Protein AF-A0A4E9EZ59-F1 (afdb_monomer_lite)

Secondary structure (DSSP, 8-state):
--------SSTTHHHHHHHHHHHHHHHHTT-PPPHHHHHHHHHHHHTT--HHHHHHHHHHHTTTT--HHHHHHHHHHHHHHHHHHHHHHHHHHHHHHHHHHHHHHHHHHHHHHHHHHHHHHHTT--TT----HHHHHHHHHHHHHHHHHHHHHHHHHHHHHHHHHHHHHHHHHHHHHS---HHHHHHHHHHHHHTSPBP-PPTTPPP-TTBTT-PPPTTPPP-TT-EEEEEETTEEEEEEEEEEETTTEEEEEETT-TT---EEEEGGGEEEPPSBB--TTT-GGGSPPTT-EEEEEPTTSSEEEEEEEEE--SSTTPPEEEEEB-TTSTTSBPPPEEE-GGGEEE--PPP---------

InterPro domains:
  IPR010750 SGF29 tudor-like domain [PF07039] (233-347)
  IPR010750 SGF29 tudor-like domain [PS51518] (218-353)
  IPR037802 SAGA-associated factor 29 [PTHR21539] (70-348)
  IPR047287 SAGA-associated factor 29, second Tudor domain [cd20394] (288-345)
  IPR047288 SAGA-associated factor 29, first Tudor domain [cd20393] (222-277)

Structure (mmCIF, N/CA/C/O backbone):
data_AF-A0A4E9EZ59-F1
#
_entry.id   AF-A0A4E9EZ59-F1
#
loop_
_atom_site.group_PDB
_atom_site.id
_atom_site.type_symbol
_atom_site.label_atom_id
_atom_site.label_alt_id
_atom_site.label_comp_id
_atom_site.label_asym_id
_atom_site.label_entity_id
_atom_site.label_seq_id
_atom_site.pdbx_PDB_ins_code
_atom_site.Cartn_x
_atom_site.Cartn_y
_atom_site.Cartn_z
_atom_site.occupancy
_atom_site.B_iso_or_equiv
_atom_site.auth_seq_id
_atom_site.auth_comp_id
_atom_site.auth_asym_id
_atom_site.auth_atom_id
_atom_site.pdbx_PDB_model_num
ATOM 1 N N . MET A 1 1 ? 74.702 -18.018 38.140 1.00 33.31 1 MET A N 1
ATOM 2 C CA . MET A 1 1 ? 74.661 -16.613 37.690 1.00 33.31 1 MET A CA 1
ATOM 3 C C . MET A 1 1 ? 75.045 -16.562 36.224 1.00 33.31 1 MET A C 1
ATOM 5 O O . MET A 1 1 ? 76.186 -16.867 35.925 1.00 33.31 1 MET A O 1
ATOM 9 N N . SER A 1 2 ? 74.100 -16.265 35.334 1.00 35.91 2 SER A N 1
ATOM 10 C CA . SER A 1 2 ? 74.328 -15.549 34.068 1.00 35.91 2 SER A CA 1
ATOM 11 C C . SER A 1 2 ? 72.981 -15.471 33.347 1.00 35.91 2 SER A C 1
ATOM 13 O O . SER A 1 2 ? 72.594 -16.369 32.607 1.00 35.91 2 SER A O 1
ATOM 15 N N . PHE A 1 3 ? 72.217 -14.428 33.663 1.00 28.22 3 PHE A N 1
ATOM 16 C CA . PHE A 1 3 ? 71.135 -13.951 32.813 1.00 28.22 3 PHE A CA 1
ATOM 17 C C . PHE A 1 3 ? 71.691 -12.728 32.104 1.00 28.22 3 PHE A C 1
ATOM 19 O O . PHE A 1 3 ? 71.806 -11.680 32.727 1.00 28.22 3 PHE A O 1
ATOM 26 N N . GLN A 1 4 ? 72.058 -12.875 30.836 1.00 31.47 4 GLN A N 1
ATOM 27 C CA . GLN A 1 4 ? 72.088 -11.783 29.867 1.00 31.47 4 GLN A CA 1
ATOM 28 C C . GLN A 1 4 ? 72.344 -12.367 28.479 1.00 31.47 4 GLN A C 1
ATOM 30 O O . GLN A 1 4 ? 73.468 -12.705 28.132 1.00 31.47 4 GLN A O 1
ATOM 35 N N . GLN A 1 5 ? 71.275 -12.507 27.700 1.00 36.19 5 GLN A N 1
ATOM 36 C CA . GLN A 1 5 ? 71.093 -11.774 26.445 1.00 36.19 5 GLN A CA 1
ATOM 37 C C . GLN A 1 5 ? 69.762 -12.206 25.828 1.00 36.19 5 GLN A C 1
ATOM 39 O O . GLN A 1 5 ? 69.643 -13.189 25.104 1.00 36.19 5 GLN A O 1
ATOM 44 N N . SER A 1 6 ? 68.734 -11.444 26.181 1.00 34.09 6 SER A N 1
ATOM 45 C CA . SER A 1 6 ? 67.496 -11.336 25.436 1.00 34.09 6 SER A CA 1
ATOM 46 C C . SER A 1 6 ? 67.717 -10.466 24.198 1.00 34.09 6 SER A C 1
ATOM 48 O O . SER A 1 6 ? 68.262 -9.369 24.295 1.00 34.09 6 SER A O 1
ATOM 50 N N . GLY A 1 7 ? 67.162 -10.916 23.075 1.00 32.56 7 GLY A N 1
ATOM 51 C CA . GLY A 1 7 ? 66.534 -10.024 22.107 1.00 32.56 7 GLY A CA 1
ATOM 52 C C . GLY A 1 7 ? 67.279 -9.787 20.796 1.00 32.56 7 GLY A C 1
ATOM 53 O O . GLY A 1 7 ? 68.438 -9.395 20.778 1.00 32.56 7 GLY A O 1
ATOM 54 N N . LEU A 1 8 ? 66.486 -9.882 19.722 1.00 32.62 8 LEU A N 1
ATOM 55 C CA . LEU A 1 8 ? 66.657 -9.248 18.406 1.00 32.62 8 LEU A CA 1
ATOM 56 C C . LEU A 1 8 ? 67.299 -10.097 17.300 1.00 32.62 8 LEU A C 1
ATOM 58 O O . LEU A 1 8 ? 68.283 -9.676 16.702 1.00 32.62 8 LEU A O 1
ATOM 62 N N . LYS A 1 9 ? 66.667 -11.218 16.914 1.00 33.91 9 LYS A N 1
ATOM 63 C CA . LYS A 1 9 ? 66.784 -11.714 15.522 1.00 33.91 9 LYS A CA 1
ATOM 64 C C . LYS A 1 9 ? 65.492 -12.158 14.816 1.00 33.91 9 LYS A C 1
ATOM 66 O O . LYS A 1 9 ? 65.542 -12.331 13.606 1.00 33.91 9 LYS A O 1
ATOM 71 N N . GLU A 1 10 ? 64.329 -12.221 15.469 1.00 39.12 10 GLU A N 1
ATOM 72 C CA . GLU A 1 10 ? 63.094 -12.681 14.789 1.00 39.12 10 GLU A CA 1
ATOM 73 C C . GLU A 1 10 ? 62.198 -11.571 14.196 1.00 39.12 10 GLU A C 1
ATOM 75 O O . GLU A 1 10 ? 61.288 -11.861 13.428 1.00 39.12 10 GLU A O 1
ATOM 80 N N . ASN A 1 11 ? 62.472 -10.284 14.439 1.00 41.16 11 ASN A N 1
ATOM 81 C CA . ASN A 1 11 ? 61.571 -9.199 13.998 1.00 41.16 11 ASN A CA 1
ATOM 82 C C . ASN A 1 11 ? 61.736 -8.727 12.538 1.00 41.16 11 ASN A C 1
ATOM 84 O O . ASN A 1 11 ? 61.030 -7.816 12.109 1.00 41.16 11 ASN A O 1
ATOM 88 N N . ILE A 1 12 ? 62.656 -9.298 11.755 1.00 42.16 12 ILE A N 1
ATOM 89 C CA . ILE A 1 12 ? 62.999 -8.729 10.439 1.00 42.16 12 ILE A CA 1
ATOM 90 C C . ILE A 1 12 ? 62.094 -9.264 9.312 1.00 42.16 12 ILE A C 1
ATOM 92 O O . ILE A 1 12 ? 61.783 -8.505 8.394 1.00 42.16 12 ILE A O 1
ATOM 96 N N . GLN A 1 13 ? 61.583 -10.501 9.392 1.00 45.22 13 GLN A N 1
ATOM 97 C CA . GLN A 1 13 ? 60.747 -11.071 8.319 1.00 45.22 13 GLN A CA 1
ATOM 98 C C . GLN A 1 13 ? 59.303 -10.554 8.318 1.00 45.22 13 GLN A C 1
ATOM 100 O O . GLN A 1 13 ? 58.816 -10.159 7.261 1.00 45.22 13 GLN A O 1
ATOM 105 N N . LEU A 1 14 ? 58.658 -10.433 9.486 1.00 51.44 14 LEU A N 1
ATOM 106 C CA . LEU A 1 14 ? 57.279 -9.928 9.568 1.00 51.44 14 LEU A CA 1
ATOM 107 C C . LEU A 1 14 ? 57.118 -8.513 8.992 1.00 51.44 14 LEU A C 1
ATOM 109 O O . LEU A 1 14 ? 56.036 -8.166 8.523 1.00 51.44 14 LEU A O 1
ATOM 113 N N . SER A 1 15 ? 58.169 -7.682 9.007 1.00 65.62 15 SER A N 1
ATOM 114 C CA . SER A 1 15 ? 58.044 -6.281 8.590 1.00 65.62 15 SER A CA 1
ATOM 115 C C . SER A 1 15 ? 57.813 -6.118 7.085 1.00 65.62 15 SER A C 1
ATOM 117 O O . SER A 1 15 ? 56.976 -5.304 6.701 1.00 65.62 15 SER A O 1
ATOM 119 N N . LYS A 1 16 ? 58.479 -6.909 6.231 1.00 76.25 16 LYS A N 1
ATOM 120 C CA . LYS A 1 16 ? 58.330 -6.798 4.770 1.00 76.25 16 LYS A CA 1
ATOM 121 C C . LYS A 1 16 ? 56.962 -7.269 4.293 1.00 76.25 16 LYS A C 1
ATOM 123 O O . LYS A 1 16 ? 56.256 -6.488 3.665 1.00 76.25 16 LYS A O 1
ATOM 128 N N . GLU A 1 17 ? 56.558 -8.480 4.674 1.00 78.75 17 GLU A N 1
ATOM 129 C CA . GLU A 1 17 ? 55.255 -9.042 4.289 1.00 78.75 17 GLU A CA 1
ATOM 130 C C . GLU A 1 17 ? 54.097 -8.166 4.785 1.00 78.75 17 GLU A C 1
ATOM 132 O O . GLU A 1 17 ? 53.164 -7.878 4.039 1.00 78.75 17 GLU A O 1
ATOM 137 N N . THR A 1 18 ? 54.183 -7.653 6.021 1.00 81.88 18 THR A N 1
ATOM 138 C CA . THR A 1 18 ? 53.171 -6.729 6.561 1.00 81.88 18 THR A CA 1
ATOM 139 C C . THR A 1 18 ? 53.095 -5.436 5.750 1.00 81.88 18 THR A C 1
ATOM 141 O O . THR A 1 18 ? 52.004 -4.924 5.500 1.00 81.88 18 THR A O 1
ATOM 144 N N . THR A 1 19 ? 54.243 -4.904 5.330 1.00 85.75 19 THR A N 1
ATOM 145 C CA . THR A 1 19 ? 54.312 -3.675 4.532 1.00 85.75 19 THR A CA 1
ATOM 146 C C . THR A 1 19 ? 53.654 -3.878 3.166 1.00 85.75 19 THR A C 1
ATOM 148 O O . THR A 1 19 ? 52.775 -3.098 2.805 1.00 85.75 19 THR A O 1
ATOM 151 N N . GLU A 1 20 ? 53.979 -4.965 2.461 1.00 87.06 20 GLU A N 1
ATOM 152 C CA . GLU A 1 20 ? 53.387 -5.314 1.158 1.00 87.06 20 GLU A CA 1
ATOM 153 C C . GLU A 1 20 ? 51.867 -5.533 1.242 1.00 87.06 20 GLU A C 1
ATOM 155 O O . GLU A 1 20 ? 51.110 -5.131 0.352 1.00 87.06 20 GLU A O 1
ATOM 160 N N . LEU A 1 21 ? 51.391 -6.130 2.337 1.00 85.75 21 LEU A N 1
ATOM 161 C CA . LEU A 1 21 ? 49.968 -6.384 2.562 1.00 85.75 21 LEU A CA 1
ATOM 162 C C . LEU A 1 21 ? 49.200 -5.076 2.809 1.00 85.75 21 LEU A C 1
ATOM 164 O O . LEU A 1 21 ? 48.102 -4.887 2.279 1.00 85.75 21 LEU A O 1
ATOM 168 N N . ILE A 1 22 ? 49.792 -4.136 3.553 1.00 88.75 22 ILE A N 1
ATOM 169 C CA . ILE A 1 22 ? 49.220 -2.799 3.766 1.00 88.75 22 ILE A CA 1
ATOM 170 C C . ILE A 1 22 ? 49.262 -1.969 2.478 1.00 88.75 22 ILE A C 1
ATOM 172 O O . ILE A 1 22 ? 48.286 -1.278 2.192 1.00 88.75 22 ILE A O 1
ATOM 176 N N . GLU A 1 23 ? 50.327 -2.051 1.677 1.00 87.56 23 GLU A N 1
ATOM 177 C CA . GLU A 1 23 ? 50.390 -1.405 0.358 1.00 87.56 23 GLU A CA 1
ATOM 178 C C . GLU A 1 23 ? 49.315 -1.952 -0.582 1.00 87.56 23 GLU A C 1
ATOM 180 O O . GLU A 1 23 ? 48.574 -1.178 -1.188 1.00 87.56 23 GLU A O 1
ATOM 185 N N . SER A 1 24 ? 49.158 -3.274 -0.642 1.00 85.81 24 SER A N 1
ATOM 186 C CA . SER A 1 24 ? 48.117 -3.931 -1.440 1.00 85.81 24 SER A CA 1
ATOM 187 C C . SER A 1 24 ? 46.718 -3.497 -1.002 1.00 85.81 24 SER A C 1
ATOM 189 O O . SER A 1 24 ? 45.870 -3.166 -1.834 1.00 85.81 24 SER A O 1
ATOM 191 N N . LEU A 1 25 ? 46.482 -3.422 0.313 1.00 86.75 25 LEU A N 1
ATOM 192 C CA . LEU A 1 25 ? 45.233 -2.912 0.872 1.00 86.75 25 LEU A CA 1
ATOM 193 C C . LEU A 1 25 ? 45.018 -1.432 0.527 1.00 86.75 25 LEU A C 1
ATOM 195 O O . LEU A 1 25 ? 43.911 -1.035 0.172 1.00 86.75 25 LEU A O 1
ATOM 199 N N . ALA A 1 26 ? 46.063 -0.612 0.596 1.00 86.19 26 ALA A N 1
ATOM 200 C CA . ALA A 1 26 ? 46.007 0.802 0.254 1.00 86.19 26 ALA A CA 1
ATOM 201 C C . ALA A 1 26 ? 45.696 1.022 -1.236 1.00 86.19 26 ALA A C 1
ATOM 203 O O . ALA A 1 26 ? 44.845 1.849 -1.569 1.00 86.19 26 ALA A O 1
ATOM 204 N N . VAL A 1 27 ? 46.296 0.226 -2.127 1.00 83.31 27 VAL A N 1
ATOM 205 C CA . VAL A 1 27 ? 45.988 0.202 -3.565 1.00 83.31 27 VAL A CA 1
ATOM 206 C C . VAL A 1 27 ? 44.538 -0.221 -3.804 1.00 83.31 27 VAL A C 1
ATOM 208 O O . VAL A 1 27 ? 43.818 0.462 -4.534 1.00 83.31 27 VAL A O 1
ATOM 211 N N . PHE A 1 28 ? 44.072 -1.285 -3.140 1.00 80.62 28 PHE A N 1
ATOM 212 C CA . PHE A 1 28 ? 42.684 -1.750 -3.226 1.00 80.62 28 PHE A CA 1
ATOM 213 C C . PHE A 1 28 ? 41.683 -0.673 -2.778 1.00 80.62 28 PHE A C 1
ATOM 215 O O . PHE A 1 28 ? 40.678 -0.428 -3.446 1.00 80.62 28 PHE A O 1
ATOM 222 N N . LEU A 1 29 ? 41.992 0.037 -1.689 1.00 79.50 29 LEU A N 1
ATOM 223 C CA . LEU A 1 29 ? 41.200 1.159 -1.177 1.00 79.50 29 LEU A CA 1
ATOM 224 C C . LEU A 1 29 ? 41.369 2.453 -1.995 1.00 79.50 29 LEU A C 1
ATOM 226 O O . LEU A 1 29 ? 40.710 3.449 -1.693 1.00 79.50 29 LEU A O 1
ATOM 230 N N . ARG A 1 30 ? 42.224 2.451 -3.028 1.00 79.12 30 ARG A N 1
ATOM 231 C CA . ARG A 1 30 ? 42.583 3.612 -3.862 1.00 79.12 30 ARG A CA 1
ATOM 232 C C . ARG A 1 30 ? 43.131 4.789 -3.052 1.00 79.12 30 ARG A C 1
ATOM 234 O O . ARG A 1 30 ? 42.817 5.949 -3.320 1.00 79.12 30 ARG A O 1
ATOM 241 N N . VAL A 1 31 ? 43.959 4.490 -2.056 1.00 81.56 31 VAL A N 1
ATOM 242 C CA . VAL A 1 31 ? 44.611 5.476 -1.197 1.00 81.56 31 VAL A CA 1
ATOM 243 C C . VAL A 1 31 ? 46.127 5.351 -1.324 1.00 81.56 31 VAL A C 1
ATOM 245 O O . VAL A 1 31 ? 46.708 4.487 -0.676 1.00 81.56 31 VAL A O 1
ATOM 248 N N . PRO A 1 32 ? 46.804 6.201 -2.113 1.00 79.56 32 PRO A N 1
ATOM 249 C CA . PRO A 1 32 ? 48.259 6.183 -2.150 1.00 79.56 32 PRO A CA 1
ATOM 250 C C . PRO A 1 32 ? 48.809 6.647 -0.797 1.00 79.56 32 PRO A C 1
ATOM 252 O O . PRO A 1 32 ? 48.549 7.773 -0.363 1.00 79.56 32 PRO A O 1
ATOM 255 N N . LEU A 1 33 ? 49.559 5.773 -0.126 1.00 81.75 33 LEU A N 1
ATOM 256 C CA . LEU A 1 33 ? 50.237 6.092 1.126 1.00 81.75 33 LEU A CA 1
ATOM 257 C C . LEU A 1 33 ? 51.643 6.611 0.830 1.00 81.75 33 LEU A C 1
ATOM 259 O O . LEU A 1 33 ? 52.380 6.029 0.040 1.00 81.75 33 LEU A O 1
ATOM 263 N N . THR A 1 34 ? 52.045 7.699 1.486 1.00 83.00 34 THR A N 1
ATOM 264 C CA . THR A 1 34 ? 53.465 8.074 1.516 1.00 83.00 34 THR A CA 1
ATOM 265 C C . THR A 1 34 ? 54.238 7.071 2.380 1.00 83.00 34 THR A C 1
ATOM 267 O O . THR A 1 34 ? 53.646 6.512 3.307 1.00 83.00 34 THR A O 1
ATOM 270 N N . PRO A 1 35 ? 55.562 6.905 2.198 1.00 83.12 35 PRO A N 1
ATOM 271 C CA . PRO A 1 35 ? 56.359 5.981 3.015 1.00 83.12 35 PRO A CA 1
ATOM 272 C C . PRO A 1 35 ? 56.158 6.169 4.530 1.00 83.12 35 PRO A C 1
ATOM 274 O O . PRO A 1 35 ? 55.986 5.205 5.266 1.00 83.12 35 PRO A O 1
ATOM 277 N N . SER A 1 36 ? 56.054 7.418 5.002 1.00 83.88 36 SER A N 1
ATOM 278 C CA . SER A 1 36 ? 55.762 7.712 6.415 1.00 83.88 36 SER A CA 1
ATOM 279 C C . SER A 1 36 ? 54.366 7.261 6.873 1.00 83.88 36 SER A C 1
ATOM 281 O O . SER A 1 36 ? 54.204 6.857 8.016 1.00 83.88 36 SER A O 1
ATOM 283 N N . GLN A 1 37 ? 53.344 7.336 6.013 1.00 87.25 37 GLN A N 1
ATOM 284 C CA . GLN A 1 37 ? 51.977 6.905 6.346 1.00 87.25 37 GLN A CA 1
ATOM 285 C C . GLN A 1 37 ? 51.870 5.382 6.379 1.00 87.25 37 GLN A C 1
ATOM 287 O O . GLN A 1 37 ? 51.183 4.826 7.235 1.00 87.25 37 GLN A O 1
ATOM 292 N N . LEU A 1 38 ? 52.575 4.724 5.461 1.00 86.75 38 LEU A N 1
ATOM 293 C CA . LEU A 1 38 ? 52.706 3.278 5.433 1.00 86.75 38 LEU A CA 1
ATOM 294 C C . LEU A 1 38 ? 53.361 2.769 6.723 1.00 86.75 38 LEU A C 1
ATOM 296 O O . LEU A 1 38 ? 52.816 1.872 7.360 1.00 86.75 38 LEU A O 1
ATOM 300 N N . LEU A 1 39 ? 54.440 3.418 7.176 1.00 85.69 39 LEU A N 1
ATOM 301 C CA . LEU A 1 39 ? 55.113 3.075 8.433 1.00 85.69 39 LEU A CA 1
ATOM 302 C C . LEU A 1 39 ? 54.172 3.171 9.647 1.00 85.69 39 LEU A C 1
ATOM 304 O O . LEU A 1 39 ? 54.134 2.269 10.477 1.00 85.69 39 LEU A O 1
ATOM 308 N N . VAL A 1 40 ? 53.346 4.223 9.713 1.00 87.62 40 VAL A N 1
ATOM 309 C CA . VAL A 1 40 ? 52.332 4.370 10.773 1.00 87.62 40 VAL A CA 1
ATOM 310 C C . VAL A 1 40 ? 51.303 3.236 10.723 1.00 87.62 40 VAL A C 1
ATOM 312 O O . VAL A 1 40 ? 50.900 2.725 11.766 1.00 87.62 40 VAL A O 1
ATOM 315 N N . CYS A 1 41 ? 50.875 2.819 9.530 1.00 88.94 41 CYS A N 1
ATOM 316 C CA . CYS A 1 41 ? 49.948 1.696 9.379 1.00 88.94 41 CYS A CA 1
ATOM 317 C C . CYS A 1 41 ? 50.574 0.374 9.853 1.00 88.94 41 CYS A C 1
ATOM 319 O O . CYS A 1 41 ? 49.905 -0.397 10.543 1.00 88.94 41 CYS A O 1
ATOM 321 N N . VAL A 1 42 ? 51.853 0.140 9.541 1.00 88.44 42 VAL A N 1
ATOM 322 C CA . VAL A 1 42 ? 52.613 -1.025 10.025 1.00 88.44 42 VAL A CA 1
ATOM 323 C C . VAL A 1 42 ? 52.697 -1.012 11.554 1.00 88.44 42 VAL A C 1
ATOM 325 O O . VAL A 1 42 ? 52.375 -2.015 12.190 1.00 88.44 42 VAL A O 1
ATOM 328 N N . GLU A 1 43 ? 53.035 0.127 12.165 1.00 87.44 43 GLU A N 1
ATOM 329 C CA . GLU A 1 43 ? 53.088 0.257 13.628 1.00 87.44 43 GLU A CA 1
ATOM 330 C C . GLU A 1 43 ? 51.732 0.009 14.301 1.00 87.44 43 GLU A C 1
ATOM 332 O O . GLU A 1 43 ? 51.673 -0.592 15.375 1.00 87.44 43 GLU A O 1
ATOM 337 N N . LEU A 1 44 ? 50.627 0.467 13.700 1.00 87.00 44 LEU A N 1
ATOM 338 C CA . LEU A 1 44 ? 49.284 0.197 14.219 1.00 87.00 44 LEU A CA 1
ATOM 339 C C . LEU A 1 44 ? 49.001 -1.307 14.238 1.00 87.00 44 LEU A C 1
ATOM 341 O O . LEU A 1 44 ? 48.487 -1.818 15.234 1.00 87.00 44 LEU A O 1
ATOM 345 N N . LEU A 1 45 ? 49.365 -2.021 13.170 1.00 82.69 45 LEU A N 1
ATOM 346 C CA . LEU A 1 45 ? 49.174 -3.466 13.105 1.00 82.69 45 LEU A CA 1
ATOM 347 C C . LEU A 1 45 ? 50.038 -4.197 14.143 1.00 82.69 45 LEU A C 1
ATOM 349 O O . LEU A 1 45 ? 49.538 -5.065 14.854 1.00 82.69 45 LEU A O 1
ATOM 353 N N . GLN A 1 46 ? 51.301 -3.787 14.297 1.00 84.38 46 GLN A N 1
ATOM 354 C CA . GLN A 1 46 ? 52.215 -4.324 15.314 1.00 84.38 46 GLN A CA 1
ATOM 355 C C . GLN A 1 46 ? 51.718 -4.079 16.747 1.00 84.38 46 GLN A C 1
ATOM 357 O O . GLN A 1 46 ? 51.999 -4.871 17.642 1.00 84.38 46 GLN A O 1
ATOM 362 N N . LYS A 1 47 ? 50.933 -3.018 16.969 1.00 86.12 47 LYS A N 1
ATOM 363 C CA . LYS A 1 47 ? 50.260 -2.727 18.247 1.00 86.12 47 LYS A CA 1
ATOM 364 C C . LYS A 1 47 ? 48.955 -3.512 18.453 1.00 86.12 47 LYS A C 1
ATOM 366 O O . LYS A 1 47 ? 48.255 -3.261 19.431 1.00 86.12 47 LYS A O 1
ATOM 371 N N . GLY A 1 48 ? 48.604 -4.438 17.559 1.00 83.69 48 GLY A N 1
ATOM 372 C CA . GLY A 1 48 ? 47.407 -5.276 17.680 1.00 83.69 48 GLY A CA 1
ATOM 373 C C . GLY A 1 48 ? 46.097 -4.552 17.356 1.00 83.69 48 GLY A C 1
ATOM 374 O O . GLY A 1 48 ? 45.030 -4.954 17.818 1.00 83.69 48 GLY A O 1
ATOM 375 N N . VAL A 1 49 ? 46.148 -3.462 16.583 1.00 83.62 49 VAL A N 1
ATOM 376 C CA . VAL A 1 49 ? 44.944 -2.743 16.146 1.00 83.62 49 VAL A CA 1
ATOM 377 C C . VAL A 1 49 ? 44.121 -3.620 15.198 1.00 83.62 49 VAL A C 1
ATOM 379 O O . VAL A 1 49 ? 44.657 -4.263 14.299 1.00 83.62 49 VAL A O 1
ATOM 382 N N . SER A 1 50 ? 42.794 -3.623 15.371 1.00 83.88 50 SER A N 1
ATOM 383 C CA . SER A 1 50 ? 41.900 -4.406 14.509 1.00 83.88 50 SER A CA 1
ATOM 384 C C . SER A 1 50 ? 42.007 -4.000 13.033 1.00 83.88 50 SER A C 1
ATOM 386 O O . SER A 1 50 ? 42.188 -2.824 12.706 1.00 83.88 50 SER A O 1
ATOM 388 N N . TYR A 1 51 ? 41.776 -4.955 12.131 1.00 78.50 51 TYR A N 1
ATOM 389 C CA . TYR A 1 51 ? 41.758 -4.718 10.684 1.00 78.50 51 TYR A CA 1
ATOM 390 C C . TYR A 1 51 ? 40.783 -3.598 10.269 1.00 78.50 51 TYR A C 1
ATOM 392 O O . TYR A 1 51 ? 41.087 -2.786 9.397 1.00 78.50 51 TYR A O 1
ATOM 400 N N . ARG A 1 52 ? 39.633 -3.486 10.949 1.00 76.25 52 ARG A N 1
ATOM 401 C CA . ARG A 1 52 ? 38.631 -2.438 10.694 1.00 76.25 52 ARG A CA 1
ATOM 402 C C . ARG A 1 52 ? 39.180 -1.042 11.006 1.00 76.25 52 ARG A C 1
ATOM 404 O O . ARG A 1 52 ? 39.016 -0.117 10.216 1.00 76.25 52 ARG A O 1
ATOM 411 N N . SER A 1 53 ? 39.896 -0.917 12.121 1.00 81.31 53 SER A N 1
ATOM 412 C CA . SER A 1 53 ? 40.559 0.326 12.523 1.00 81.31 53 SER A CA 1
ATOM 413 C C . SER A 1 53 ? 41.748 0.674 11.619 1.00 81.31 53 SER A C 1
ATOM 415 O O . SER A 1 53 ? 41.991 1.856 11.376 1.00 81.31 53 SER A O 1
ATOM 417 N N . LEU A 1 54 ? 42.463 -0.328 11.090 1.00 85.38 54 LEU A N 1
ATOM 418 C CA . LEU A 1 54 ? 43.511 -0.122 10.086 1.00 85.38 54 LEU A CA 1
ATOM 419 C C . LEU A 1 54 ? 42.928 0.413 8.773 1.00 85.38 54 LEU A C 1
ATOM 421 O O . LEU A 1 54 ? 43.428 1.411 8.260 1.00 85.38 54 LEU A O 1
ATOM 425 N N . ILE A 1 55 ? 41.848 -0.189 8.260 1.00 81.56 55 ILE A N 1
ATOM 426 C CA . ILE A 1 55 ? 41.134 0.323 7.079 1.00 81.56 55 ILE A CA 1
ATOM 427 C C . ILE A 1 55 ? 40.723 1.779 7.304 1.00 81.56 55 ILE A C 1
ATOM 429 O O . ILE A 1 55 ? 40.976 2.631 6.454 1.00 81.56 55 ILE A O 1
ATOM 433 N N . ASP A 1 56 ? 40.145 2.096 8.465 1.00 80.31 56 ASP A N 1
ATOM 434 C CA . ASP A 1 56 ? 39.768 3.469 8.799 1.00 80.31 56 ASP A CA 1
ATOM 435 C C . ASP A 1 56 ? 40.974 4.418 8.841 1.00 80.31 56 ASP A C 1
ATOM 437 O O . ASP A 1 56 ? 40.844 5.584 8.462 1.00 80.31 56 ASP A O 1
ATOM 441 N N . ALA A 1 57 ? 42.143 3.960 9.298 1.00 83.06 57 ALA A N 1
ATOM 442 C CA . ALA A 1 57 ? 43.376 4.744 9.292 1.00 83.06 57 ALA A CA 1
ATOM 443 C C . ALA A 1 57 ? 43.885 4.995 7.864 1.00 83.06 57 ALA A C 1
ATOM 445 O O . ALA A 1 57 ? 44.167 6.143 7.516 1.00 83.06 57 ALA A O 1
ATOM 446 N N . ILE A 1 58 ? 43.905 3.965 7.013 1.00 84.69 58 ILE A N 1
ATOM 447 C CA . ILE A 1 58 ? 44.288 4.080 5.599 1.00 84.69 58 ILE A CA 1
ATOM 448 C C . ILE A 1 58 ? 43.335 5.039 4.879 1.00 84.69 58 ILE A C 1
ATOM 450 O O . ILE A 1 58 ? 43.776 6.015 4.279 1.00 84.69 58 ILE A O 1
ATOM 454 N N . ILE A 1 59 ? 42.017 4.867 5.027 1.00 77.50 59 ILE A N 1
ATOM 455 C CA . ILE A 1 59 ? 41.013 5.753 4.416 1.00 77.50 59 ILE A CA 1
ATOM 456 C C . ILE A 1 59 ? 41.188 7.207 4.880 1.00 77.50 59 ILE A C 1
ATOM 458 O O . ILE A 1 59 ? 40.952 8.130 4.095 1.00 77.50 59 ILE A O 1
ATOM 462 N N . ARG A 1 60 ? 41.648 7.464 6.114 1.00 77.62 60 ARG A N 1
ATOM 463 C CA . ARG A 1 60 ? 41.939 8.837 6.576 1.00 77.62 60 ARG A CA 1
ATOM 464 C C . ARG A 1 60 ? 43.076 9.495 5.794 1.00 77.62 60 ARG A C 1
ATOM 466 O O . ARG A 1 60 ? 43.031 10.718 5.638 1.00 77.62 60 ARG A O 1
ATOM 473 N N . TYR A 1 61 ? 44.043 8.729 5.287 1.00 78.19 61 TYR A N 1
ATOM 474 C CA . TYR A 1 61 ? 45.155 9.253 4.486 1.00 78.19 61 TYR A CA 1
ATOM 475 C C . TYR A 1 61 ? 44.769 9.624 3.055 1.00 78.19 61 TYR A C 1
ATOM 477 O O . TYR A 1 61 ? 45.394 10.526 2.497 1.00 78.19 61 TYR A O 1
ATOM 485 N N . SER A 1 62 ? 43.665 9.081 2.522 1.00 71.12 62 SER A N 1
ATOM 486 C CA . SER A 1 62 ? 43.061 9.579 1.268 1.00 71.12 62 SER A CA 1
ATOM 487 C C . SER A 1 62 ? 42.712 11.070 1.350 1.00 71.12 62 SER A C 1
ATOM 489 O O . SER A 1 62 ? 42.597 11.766 0.346 1.00 71.12 62 SER A O 1
ATOM 491 N N . GLY A 1 63 ? 42.567 11.573 2.580 1.00 55.38 63 GLY A N 1
ATOM 492 C CA . GLY A 1 63 ? 42.063 12.891 2.915 1.00 55.38 63 GLY A CA 1
ATOM 493 C C . GLY A 1 63 ? 43.075 14.034 2.962 1.00 55.38 63 GLY A C 1
ATOM 494 O O . GLY A 1 63 ? 42.745 15.035 3.598 1.00 55.38 63 GLY A O 1
ATOM 495 N N . LYS A 1 64 ? 44.246 13.967 2.312 1.00 53.22 64 LYS A N 1
ATOM 496 C CA . LYS A 1 64 ? 44.962 15.206 1.924 1.00 53.22 64 LYS A CA 1
ATOM 497 C C . LYS A 1 64 ? 44.178 15.875 0.769 1.00 53.22 64 LYS A C 1
ATOM 499 O O . LYS A 1 64 ? 44.646 15.904 -0.353 1.00 53.22 64 LYS A O 1
ATOM 504 N N . GLN A 1 65 ? 42.902 16.242 0.868 1.00 48.28 65 GLN A N 1
ATOM 505 C CA . GLN A 1 65 ? 42.368 17.459 1.491 1.00 48.28 65 GLN A CA 1
ATOM 506 C C . GLN A 1 65 ? 40.845 17.269 1.663 1.00 48.28 65 GLN A C 1
ATOM 508 O O . GLN A 1 65 ? 40.028 17.945 1.036 1.00 48.28 65 GLN A O 1
ATOM 513 N N . LEU A 1 66 ? 40.414 16.314 2.492 1.00 48.53 66 LEU A N 1
ATOM 514 C CA . LEU A 1 66 ? 39.027 16.310 2.963 1.00 48.53 66 LEU A CA 1
ATOM 515 C C . LEU A 1 66 ? 38.902 17.526 3.875 1.00 48.53 66 LEU A C 1
ATOM 517 O O . LEU A 1 66 ? 39.216 17.430 5.063 1.00 48.53 66 LEU A O 1
ATOM 521 N N . SER A 1 67 ? 38.517 18.670 3.297 1.00 53.88 67 SER A N 1
ATOM 522 C CA . SER A 1 67 ? 38.347 19.929 4.024 1.00 53.88 67 SER A CA 1
ATOM 523 C C . SER A 1 67 ? 37.641 19.666 5.353 1.00 53.88 67 SER A C 1
ATOM 525 O O . SER A 1 67 ? 36.767 18.792 5.438 1.00 53.88 67 SER A O 1
ATOM 527 N N . GLU A 1 68 ? 37.970 20.417 6.404 1.00 58.22 68 GLU A N 1
ATOM 528 C CA . GLU A 1 68 ? 37.272 20.282 7.689 1.00 58.22 68 GLU A CA 1
ATOM 529 C C . GLU A 1 68 ? 35.745 20.270 7.521 1.00 58.22 68 GLU A C 1
ATOM 531 O O . GLU A 1 68 ? 35.040 19.563 8.242 1.00 58.22 68 GLU A O 1
ATOM 536 N N . ARG A 1 69 ? 35.238 20.982 6.506 1.00 54.28 69 ARG A N 1
ATOM 537 C CA . ARG A 1 69 ? 33.835 20.994 6.094 1.00 54.28 69 ARG A CA 1
ATOM 538 C C . ARG A 1 69 ? 33.294 19.600 5.753 1.00 54.28 69 ARG A C 1
ATOM 540 O O . ARG A 1 69 ? 32.211 19.255 6.220 1.00 54.28 69 ARG A O 1
ATOM 547 N N . MET A 1 70 ? 34.031 18.774 5.007 1.00 48.81 70 MET A N 1
ATOM 548 C CA . MET A 1 70 ? 33.624 17.399 4.679 1.00 48.81 70 MET A CA 1
ATOM 549 C C . MET A 1 70 ? 33.685 16.463 5.891 1.00 48.81 70 MET A C 1
ATOM 551 O O . MET A 1 70 ? 32.762 15.671 6.086 1.00 48.81 70 MET A O 1
ATOM 555 N N . ARG A 1 71 ? 34.705 16.581 6.757 1.00 58.03 71 ARG A N 1
ATOM 556 C CA . ARG A 1 71 ? 34.765 15.808 8.017 1.00 58.03 71 ARG A CA 1
ATOM 557 C C . ARG A 1 71 ? 33.611 16.168 8.954 1.00 58.03 71 ARG A C 1
ATOM 559 O O . ARG A 1 71 ? 32.940 15.273 9.468 1.00 58.03 71 ARG A O 1
ATOM 566 N N . ARG A 1 72 ? 33.340 17.468 9.128 1.00 62.66 72 ARG A N 1
ATOM 567 C CA . ARG A 1 72 ? 32.181 17.972 9.883 1.00 62.66 72 ARG A CA 1
ATOM 568 C C . ARG A 1 72 ? 30.873 17.478 9.259 1.00 62.66 72 ARG A C 1
ATOM 570 O O . ARG A 1 72 ? 29.998 17.046 9.996 1.00 62.66 72 ARG A O 1
ATOM 577 N N . SER A 1 73 ? 30.757 17.455 7.929 1.00 66.81 73 SER A N 1
ATOM 578 C CA . SER A 1 73 ? 29.579 16.928 7.222 1.00 66.81 73 SER A CA 1
ATOM 579 C C . SER A 1 73 ? 29.365 15.423 7.435 1.00 66.81 73 SER A C 1
ATOM 581 O O . SER A 1 73 ? 28.238 15.013 7.696 1.00 66.81 73 SER A O 1
ATOM 583 N N . LYS A 1 74 ? 30.416 14.590 7.374 1.00 65.06 74 LYS A N 1
ATOM 584 C CA . LYS A 1 74 ? 30.295 13.142 7.632 1.00 65.06 74 LYS A CA 1
ATOM 585 C C . LYS A 1 74 ? 29.919 12.857 9.089 1.00 65.06 74 LYS A C 1
ATOM 587 O O . LYS A 1 74 ? 29.003 12.083 9.328 1.00 65.06 74 LYS A O 1
ATOM 592 N N . ARG A 1 75 ? 30.560 13.530 10.056 1.00 68.44 75 ARG A N 1
ATOM 593 C CA . ARG A 1 75 ? 30.199 13.411 11.484 1.00 68.44 75 ARG A CA 1
ATOM 594 C C . ARG A 1 75 ? 28.763 13.860 11.759 1.00 68.44 75 ARG A C 1
ATOM 596 O O . ARG A 1 75 ? 28.067 13.190 12.509 1.00 68.44 75 ARG A O 1
ATOM 603 N N . ARG A 1 76 ? 28.317 14.960 11.137 1.00 71.38 76 ARG A N 1
ATOM 604 C CA . ARG A 1 76 ? 26.924 15.427 11.228 1.00 71.38 76 ARG A CA 1
ATOM 605 C C . ARG A 1 76 ? 25.946 14.392 10.682 1.00 71.38 76 ARG A C 1
ATOM 607 O O . ARG A 1 76 ? 25.013 14.060 11.391 1.00 71.38 76 ARG A O 1
ATOM 614 N N . ARG A 1 77 ? 26.211 13.826 9.498 1.00 69.81 77 ARG A N 1
ATOM 615 C CA . ARG A 1 77 ? 25.375 12.758 8.923 1.00 69.81 77 ARG A CA 1
ATOM 616 C C . ARG A 1 77 ? 25.282 11.537 9.830 1.00 69.81 77 ARG A C 1
ATOM 618 O O . ARG A 1 77 ? 24.180 11.086 10.089 1.00 69.81 77 ARG A O 1
ATOM 625 N N . ASN A 1 78 ? 26.403 11.040 10.352 1.00 71.38 78 ASN A N 1
ATOM 626 C CA . ASN A 1 78 ? 26.370 9.901 11.274 1.00 71.38 78 ASN A CA 1
ATOM 627 C C . ASN A 1 78 ? 25.569 10.230 12.545 1.00 71.38 78 ASN A C 1
ATOM 629 O O . ASN A 1 78 ? 24.709 9.458 12.934 1.00 71.38 78 ASN A O 1
ATOM 633 N N . SER A 1 79 ? 25.773 11.416 13.129 1.00 75.56 79 SER A N 1
ATOM 634 C CA . SER A 1 79 ? 25.000 11.849 14.300 1.00 75.56 79 SER A CA 1
ATOM 635 C C . SER A 1 79 ? 23.504 12.028 14.011 1.00 75.56 79 SER A C 1
ATOM 637 O O . SER A 1 79 ? 22.687 11.832 14.905 1.00 75.56 79 SER A O 1
ATOM 639 N N . GLU A 1 80 ? 23.130 12.443 12.800 1.00 79.50 80 GLU A N 1
ATOM 640 C CA . GLU A 1 80 ? 21.729 12.535 12.374 1.00 79.50 80 GLU A CA 1
ATOM 641 C C . GLU A 1 80 ? 21.103 11.147 12.205 1.00 79.50 80 GLU A C 1
ATOM 643 O O . GLU A 1 80 ? 19.981 10.946 12.664 1.00 79.50 80 GLU A O 1
ATOM 648 N N . LEU A 1 81 ? 21.843 10.192 11.629 1.00 75.44 81 LEU A N 1
ATOM 649 C CA . LEU A 1 81 ? 21.412 8.798 11.506 1.00 75.44 81 LEU A CA 1
ATOM 650 C C . LEU A 1 81 ? 21.195 8.154 12.880 1.00 75.44 81 LEU A C 1
ATOM 652 O O . LEU A 1 81 ? 20.122 7.606 13.109 1.00 75.44 81 LEU A O 1
ATOM 656 N N . ASP A 1 82 ? 22.140 8.311 13.813 1.00 80.50 82 ASP A N 1
ATOM 657 C CA . ASP A 1 82 ? 22.014 7.779 15.179 1.00 80.50 82 ASP A CA 1
ATOM 658 C C . ASP A 1 82 ? 20.757 8.332 15.880 1.00 80.50 82 ASP A C 1
ATOM 660 O O . ASP A 1 82 ? 20.002 7.597 16.516 1.00 80.50 82 ASP A O 1
ATOM 664 N N . LYS A 1 83 ? 20.472 9.631 15.704 1.00 86.75 83 LYS A N 1
ATOM 665 C CA . LYS A 1 83 ? 19.263 10.273 16.251 1.00 86.75 83 LYS A CA 1
ATOM 666 C C . LYS A 1 83 ? 17.978 9.767 15.604 1.00 86.75 83 LYS A C 1
ATOM 668 O O . LYS A 1 83 ? 16.943 9.705 16.266 1.00 86.75 83 LYS A O 1
ATOM 673 N N . ASP A 1 84 ? 17.994 9.491 14.304 1.00 87.25 84 ASP A N 1
ATOM 674 C CA . ASP A 1 84 ? 16.830 8.947 13.608 1.00 87.25 84 ASP A CA 1
ATOM 675 C C . ASP A 1 84 ? 16.572 7.487 14.011 1.00 87.25 84 ASP A C 1
ATOM 677 O O . ASP A 1 84 ? 15.415 7.117 14.219 1.00 87.25 84 ASP A O 1
ATOM 681 N N . GLU A 1 85 ? 17.619 6.684 14.207 1.00 86.31 85 GLU A N 1
ATOM 682 C CA . GLU A 1 85 ? 17.509 5.323 14.745 1.00 86.31 85 GLU A CA 1
ATOM 683 C C . GLU A 1 85 ? 16.968 5.313 16.180 1.00 86.31 85 GLU A C 1
ATOM 685 O O . GLU A 1 85 ? 16.050 4.547 16.482 1.00 86.31 85 GLU A O 1
ATOM 690 N N . GLU A 1 86 ? 17.446 6.211 17.043 1.00 90.06 86 GLU A N 1
ATOM 691 C CA . GLU A 1 86 ? 16.935 6.373 18.409 1.00 90.06 86 GLU A CA 1
ATOM 692 C C . GLU A 1 86 ? 15.439 6.734 18.413 1.00 90.06 86 GLU A C 1
ATOM 694 O O . GLU A 1 86 ? 14.638 6.107 19.109 1.00 90.06 86 GLU A O 1
ATOM 699 N N . LYS A 1 87 ? 15.014 7.680 17.563 1.00 92.12 87 LYS A N 1
ATOM 700 C CA . LYS A 1 87 ? 13.589 8.027 17.410 1.00 92.12 87 LYS A CA 1
ATOM 701 C C . LYS A 1 87 ? 12.745 6.845 16.938 1.00 92.12 87 LYS A C 1
ATOM 703 O O . LYS A 1 87 ? 11.617 6.685 17.405 1.00 92.12 87 LYS A O 1
ATOM 708 N N . LEU A 1 88 ? 13.261 6.029 16.014 1.00 92.31 88 LEU A N 1
ATOM 709 C CA . LEU A 1 88 ? 12.576 4.815 15.559 1.00 92.31 88 LEU A CA 1
ATOM 710 C C . LEU A 1 88 ? 12.417 3.806 16.704 1.00 92.31 88 LEU A C 1
ATOM 712 O O . LEU A 1 88 ? 11.356 3.193 16.825 1.00 92.31 88 LEU A O 1
ATOM 716 N N . GLN A 1 89 ? 13.432 3.655 17.559 1.00 92.88 89 GLN A N 1
ATOM 717 C CA . GLN A 1 89 ? 13.360 2.778 18.730 1.00 92.88 89 GLN A CA 1
ATOM 718 C C . GLN A 1 89 ? 12.343 3.274 19.764 1.00 92.88 89 GLN A C 1
ATOM 720 O O . GLN A 1 89 ? 11.530 2.478 20.233 1.00 92.88 89 GLN A O 1
ATOM 725 N N . ILE A 1 90 ? 12.323 4.576 20.066 1.00 94.75 90 ILE A N 1
ATOM 726 C CA . ILE A 1 90 ? 11.340 5.176 20.984 1.00 94.75 90 ILE A CA 1
ATOM 727 C C . ILE A 1 90 ? 9.916 4.952 20.461 1.00 94.75 90 ILE A C 1
ATOM 729 O O . ILE A 1 90 ? 9.059 4.437 21.178 1.00 94.75 90 ILE A O 1
ATOM 733 N N . ALA A 1 91 ? 9.671 5.248 19.182 1.00 95.06 91 ALA A N 1
ATOM 734 C CA . ALA A 1 91 ? 8.362 5.042 18.569 1.00 95.06 91 ALA A CA 1
ATOM 735 C C . ALA A 1 91 ? 7.928 3.563 18.592 1.00 95.06 91 ALA A C 1
ATOM 737 O O . ALA A 1 91 ? 6.754 3.259 18.812 1.00 95.06 91 ALA A O 1
ATOM 738 N N . LEU A 1 92 ? 8.866 2.626 18.411 1.00 95.69 92 LEU A N 1
ATOM 739 C CA . LEU A 1 92 ? 8.593 1.195 18.532 1.00 95.69 92 LEU A CA 1
ATOM 740 C C . LEU A 1 92 ? 8.205 0.800 19.968 1.00 95.69 92 LEU A C 1
ATOM 742 O O . LEU A 1 92 ? 7.255 0.037 20.149 1.00 95.69 92 LEU A O 1
ATOM 746 N N . GLN A 1 93 ? 8.896 1.326 20.981 1.00 95.62 93 GLN A N 1
ATOM 747 C CA . GLN A 1 93 ? 8.566 1.080 22.390 1.00 95.62 93 GLN A CA 1
ATOM 748 C C . GLN A 1 93 ? 7.183 1.637 22.756 1.00 95.62 93 GLN A C 1
ATOM 750 O O . GLN A 1 93 ? 6.399 0.960 23.427 1.00 95.62 93 GLN A O 1
ATOM 755 N N . ASP A 1 94 ? 6.836 2.825 22.258 1.00 95.69 94 ASP A N 1
ATOM 756 C CA . ASP A 1 94 ? 5.511 3.419 22.454 1.00 95.69 94 ASP A CA 1
ATOM 757 C C . ASP A 1 94 ? 4.401 2.568 21.828 1.00 95.69 94 ASP A C 1
ATOM 759 O O . ASP A 1 94 ? 3.363 2.338 22.457 1.00 95.69 94 ASP A O 1
ATOM 763 N N . ILE A 1 95 ? 4.624 2.039 20.620 1.00 97.12 95 ILE A N 1
ATOM 764 C CA . ILE A 1 95 ? 3.709 1.093 19.964 1.00 97.12 95 ILE A CA 1
ATOM 765 C C . ILE A 1 95 ? 3.552 -0.171 20.812 1.00 97.12 95 ILE A C 1
ATOM 767 O O . ILE A 1 95 ? 2.426 -0.600 21.063 1.00 97.12 95 ILE A O 1
ATOM 771 N N . GLN A 1 96 ? 4.647 -0.752 21.309 1.00 95.88 96 GLN A N 1
ATOM 772 C CA . GLN A 1 96 ? 4.597 -1.942 22.167 1.00 95.88 96 GLN A CA 1
ATOM 773 C C . GLN A 1 96 ? 3.820 -1.684 23.467 1.00 95.88 96 GLN A C 1
ATOM 775 O O . GLN A 1 96 ? 3.038 -2.530 23.908 1.00 95.88 96 GLN A O 1
ATOM 780 N N . LYS A 1 97 ? 3.986 -0.504 24.076 1.00 94.75 97 LYS A N 1
ATOM 781 C CA . LYS A 1 97 ? 3.236 -0.096 25.270 1.00 94.75 97 LYS A CA 1
ATOM 782 C C . LYS A 1 97 ? 1.748 0.077 24.966 1.00 94.75 97 LYS A C 1
ATOM 784 O O . LYS A 1 97 ? 0.913 -0.459 25.696 1.00 94.75 97 LYS A O 1
ATOM 789 N N . LYS A 1 98 ? 1.403 0.772 23.877 1.00 95.06 98 LYS A N 1
ATOM 790 C CA . LYS A 1 98 ? 0.013 0.939 23.425 1.00 95.06 98 LYS A CA 1
ATOM 791 C C . LYS A 1 98 ? -0.635 -0.405 23.093 1.00 95.06 98 LYS A C 1
ATOM 793 O O . LYS A 1 98 ? -1.764 -0.640 23.509 1.00 95.06 98 LYS A O 1
ATOM 798 N N . MET A 1 99 ? 0.082 -1.326 22.455 1.00 95.88 99 MET A N 1
ATOM 799 C CA . MET A 1 99 ? -0.417 -2.672 22.157 1.00 95.88 99 MET A CA 1
ATOM 800 C C . MET A 1 99 ? -0.878 -3.421 23.418 1.00 95.88 99 MET A C 1
ATOM 802 O O . MET A 1 99 ? -1.934 -4.050 23.405 1.00 95.88 99 MET A O 1
ATOM 806 N N . LYS A 1 100 ? -0.158 -3.289 24.542 1.00 95.94 100 LYS A N 1
ATOM 807 C CA . LYS A 1 100 ? -0.574 -3.874 25.831 1.00 95.94 100 LYS A CA 1
ATOM 808 C C . LYS A 1 100 ? -1.876 -3.266 26.369 1.00 95.94 100 LYS A C 1
ATOM 810 O O . LYS A 1 100 ? -2.641 -3.970 27.020 1.00 95.94 100 LYS A O 1
ATOM 815 N N . SER A 1 101 ? -2.156 -1.993 26.074 1.00 93.88 101 SER A N 1
ATOM 816 C CA . SER A 1 101 ? -3.400 -1.319 26.485 1.00 93.88 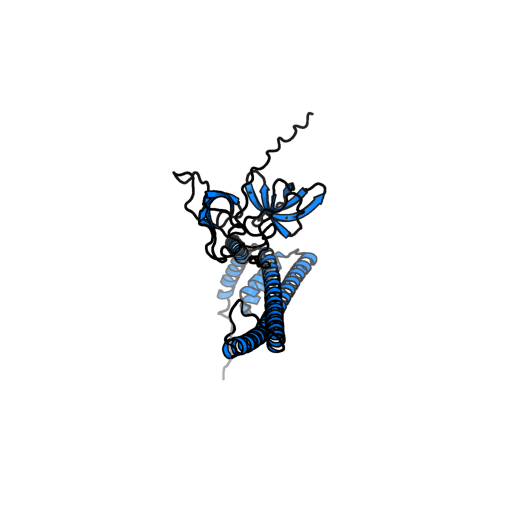101 SER A CA 1
ATOM 817 C C . SER A 1 101 ? -4.649 -1.784 25.726 1.00 93.88 101 SER A C 1
ATOM 819 O O . SER A 1 101 ? -5.755 -1.610 26.229 1.00 93.88 101 SER A O 1
ATOM 821 N N . VAL A 1 102 ? -4.499 -2.450 24.575 1.00 95.81 102 VAL A N 1
ATOM 822 C CA . VAL A 1 102 ? -5.634 -3.033 23.833 1.00 95.81 102 VAL A CA 1
ATOM 823 C C . VAL A 1 102 ? -6.242 -4.225 24.585 1.00 95.81 102 VAL A C 1
ATOM 825 O O . VAL A 1 102 ? -7.453 -4.415 24.570 1.00 95.81 102 VAL A O 1
ATOM 828 N N . ILE A 1 103 ? -5.424 -5.001 25.303 1.00 95.88 103 ILE A N 1
ATOM 829 C CA . ILE A 1 103 ? -5.855 -6.205 26.035 1.00 95.88 103 ILE A CA 1
ATOM 830 C C . ILE A 1 103 ? -6.974 -5.913 27.060 1.00 95.88 103 ILE A C 1
ATOM 832 O O . ILE A 1 103 ? -8.014 -6.573 26.994 1.00 95.88 103 ILE A O 1
ATOM 836 N N . PRO A 1 104 ? -6.837 -4.945 27.993 1.00 96.88 104 PRO A N 1
ATOM 837 C CA . PRO A 1 104 ? -7.917 -4.625 28.926 1.00 96.88 104 PRO A CA 1
ATOM 838 C C . PRO A 1 104 ? -9.156 -4.035 28.236 1.00 96.88 104 PRO A C 1
ATOM 840 O O . PRO A 1 104 ? -10.266 -4.264 28.711 1.00 96.88 104 PRO A O 1
ATOM 843 N N . LEU A 1 105 ? -9.005 -3.325 27.108 1.00 97.19 105 LEU A N 1
ATOM 844 C CA . LEU A 1 105 ? -10.152 -2.840 26.328 1.00 97.19 105 LEU A CA 1
ATOM 845 C C . LEU A 1 105 ? -10.949 -4.005 25.737 1.00 97.19 105 LEU A C 1
ATOM 847 O O . LEU A 1 105 ? -12.164 -4.056 25.911 1.00 97.19 105 LEU A O 1
ATOM 851 N N . LYS A 1 106 ? -10.259 -4.985 25.145 1.00 97.06 106 LYS A N 1
ATOM 852 C CA . LYS A 1 106 ? -10.876 -6.222 24.660 1.00 97.06 106 LYS A CA 1
ATOM 853 C C . LYS A 1 106 ? -11.593 -6.980 25.774 1.00 97.06 106 LYS A C 1
ATOM 855 O O . LYS A 1 106 ? -12.707 -7.463 25.585 1.00 97.06 106 LYS A O 1
ATOM 860 N N . LYS A 1 107 ? -10.984 -7.056 26.963 1.00 97.12 107 LYS A N 1
ATOM 861 C CA . LYS A 1 107 ? -11.622 -7.668 28.135 1.00 97.12 107 LYS A CA 1
ATOM 862 C C . LYS A 1 107 ? -12.923 -6.946 28.503 1.00 97.12 107 LYS A C 1
ATOM 864 O O . LYS A 1 107 ? -13.942 -7.603 28.672 1.00 97.12 107 LYS A O 1
ATOM 869 N N . LYS A 1 108 ? -12.914 -5.610 28.533 1.00 96.75 108 LYS A N 1
ATOM 870 C CA . LYS A 1 108 ? -14.104 -4.792 28.813 1.00 96.75 108 LYS A CA 1
ATOM 871 C C . LYS A 1 108 ? -15.215 -4.983 27.774 1.00 96.75 108 LYS A C 1
ATOM 873 O O . LYS A 1 108 ? -16.394 -5.005 28.132 1.00 96.75 108 LYS A O 1
ATOM 878 N N . VAL A 1 109 ? -14.855 -5.129 26.498 1.00 97.75 109 VAL A N 1
ATOM 879 C CA . VAL A 1 109 ? -15.806 -5.476 25.430 1.00 97.75 109 VAL A CA 1
ATOM 880 C C . VAL A 1 109 ? -16.426 -6.843 25.700 1.00 97.75 109 VAL A C 1
ATOM 882 O O . VAL A 1 109 ? -17.648 -6.950 25.754 1.00 97.75 109 VAL A O 1
ATOM 885 N N . ASN A 1 110 ? -15.607 -7.859 25.974 1.00 97.56 110 ASN A N 1
ATOM 886 C CA . ASN A 1 110 ? -16.089 -9.207 26.272 1.00 97.56 110 ASN A CA 1
ATOM 887 C C . ASN A 1 110 ? -16.987 -9.255 27.521 1.00 97.56 110 ASN A C 1
ATOM 889 O O . ASN A 1 110 ? -18.010 -9.933 27.501 1.00 97.56 110 ASN A O 1
ATOM 893 N N . GLU A 1 111 ? -16.656 -8.519 28.586 1.00 96.88 111 GLU A N 1
ATOM 894 C CA . GLU A 1 111 ? -17.487 -8.397 29.797 1.00 96.88 111 GLU A CA 1
ATOM 895 C C . GLU A 1 111 ? -18.849 -7.752 29.485 1.00 96.88 111 GLU A C 1
ATOM 897 O O . GLU A 1 111 ? -19.895 -8.232 29.933 1.00 96.88 111 GLU A O 1
ATOM 902 N N . SER A 1 112 ? -18.852 -6.700 28.659 1.00 95.62 112 SER A N 1
ATOM 903 C CA . SER A 1 112 ? -20.079 -6.014 28.231 1.00 95.62 112 SER A CA 1
ATOM 904 C C . SER A 1 112 ? -20.965 -6.921 27.370 1.00 95.62 112 SER A C 1
ATOM 906 O O . SER A 1 112 ? -22.178 -6.967 27.571 1.00 95.62 112 SER A O 1
ATOM 908 N N . LEU A 1 113 ? -20.362 -7.679 26.446 1.00 95.94 113 LEU A N 1
ATOM 909 C CA . LEU A 1 113 ? -21.067 -8.649 25.603 1.00 95.94 113 LEU A CA 1
ATOM 910 C C . LEU A 1 113 ? -21.593 -9.841 26.409 1.00 95.94 113 LEU A C 1
ATOM 912 O O . LEU A 1 113 ?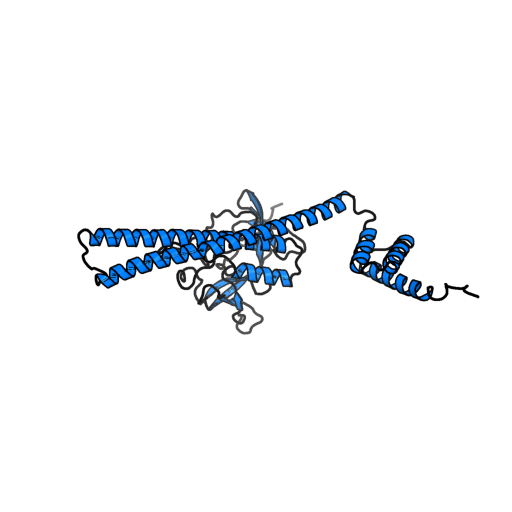 -22.720 -10.265 26.180 1.00 95.94 113 LEU A O 1
ATOM 916 N N . SER A 1 114 ? -20.831 -10.336 27.388 1.00 96.19 114 SER A N 1
ATOM 917 C CA . SER A 1 114 ? -21.260 -11.441 28.260 1.00 96.19 114 SER A CA 1
ATOM 918 C C . SER A 1 114 ? -22.469 -11.036 29.105 1.00 96.19 114 SER A C 1
ATOM 920 O O . SER A 1 114 ? -23.468 -11.745 29.133 1.00 96.19 114 SER A O 1
ATOM 922 N N . THR A 1 115 ? -22.436 -9.837 29.697 1.00 95.06 115 THR A N 1
ATOM 923 C CA . THR A 1 115 ? -23.568 -9.292 30.472 1.00 95.06 115 THR A CA 1
ATOM 924 C C . THR A 1 115 ? -24.827 -9.147 29.611 1.00 95.06 115 THR A C 1
ATOM 926 O O . THR A 1 115 ? -25.948 -9.385 30.067 1.00 95.06 115 THR A O 1
ATOM 929 N N . LEU A 1 116 ? -24.655 -8.729 28.353 1.00 92.75 116 LEU A N 1
ATOM 930 C CA . LEU A 1 116 ? -25.749 -8.623 27.395 1.00 92.75 116 LEU A CA 1
ATOM 931 C C . LEU A 1 116 ? -26.308 -10.006 27.029 1.00 92.75 116 LEU A C 1
ATOM 933 O O . LEU A 1 116 ? -27.527 -10.178 27.037 1.00 92.75 116 LEU A O 1
ATOM 937 N N . GLN A 1 117 ? -25.434 -10.980 26.766 1.00 92.62 117 GLN A N 1
ATOM 938 C CA . GLN A 1 117 ? -25.807 -12.356 26.435 1.00 92.62 117 GLN A CA 1
ATOM 939 C C . GLN A 1 117 ? -26.589 -13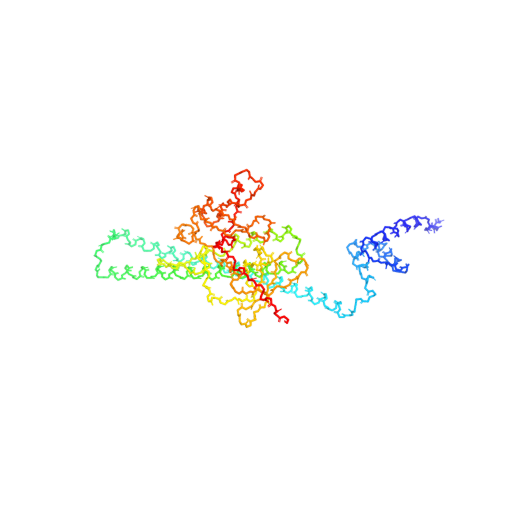.016 27.578 1.00 92.62 117 GLN A C 1
ATOM 941 O O . GLN A 1 117 ? -27.674 -13.538 27.349 1.00 92.62 117 GLN A O 1
ATOM 946 N N . GLU A 1 118 ? -26.124 -12.889 28.822 1.00 94.50 118 GLU A N 1
ATOM 947 C CA . GLU A 1 118 ? -26.829 -13.401 30.004 1.00 94.50 118 GLU A CA 1
ATOM 948 C C . GLU A 1 118 ? -28.249 -12.829 30.132 1.00 94.50 118 GLU A C 1
ATOM 950 O O . GLU A 1 118 ? -29.191 -13.546 30.482 1.00 94.50 118 GLU A O 1
ATOM 955 N N . LEU A 1 119 ? -28.434 -11.534 29.841 1.00 91.19 119 LEU A N 1
ATOM 956 C CA . LEU A 1 119 ? -29.759 -10.913 29.875 1.00 91.19 119 LEU A CA 1
ATOM 957 C C . LEU A 1 119 ? -30.658 -11.435 28.747 1.00 91.19 119 LEU A C 1
ATOM 959 O O . LEU A 1 119 ? -31.849 -11.666 28.984 1.00 91.19 119 LEU A O 1
ATOM 963 N N . VAL A 1 120 ? -30.104 -11.600 27.544 1.00 89.56 120 VAL A N 1
ATOM 964 C CA . VAL A 1 120 ? -30.802 -12.165 26.381 1.00 89.56 120 VAL A CA 1
ATOM 965 C C . VAL A 1 120 ? -31.257 -13.590 26.681 1.00 89.56 120 VAL A C 1
ATOM 967 O O . VAL A 1 120 ? -32.443 -13.879 26.525 1.00 89.56 120 VAL A O 1
ATOM 970 N N . ASP A 1 121 ? -30.373 -14.431 27.213 1.00 91.06 121 ASP A N 1
ATOM 971 C CA . ASP A 1 121 ? -30.657 -15.834 27.523 1.00 91.06 121 ASP A CA 1
ATOM 972 C C . ASP A 1 121 ? -31.680 -15.967 28.651 1.00 91.06 121 ASP A C 1
ATOM 974 O O . ASP A 1 121 ? -32.681 -16.676 28.516 1.00 91.06 121 ASP A O 1
ATOM 978 N N . LYS A 1 122 ? -31.497 -15.211 29.743 1.00 91.50 122 LYS A N 1
ATOM 979 C CA . LYS A 1 122 ? -32.412 -15.220 30.894 1.00 91.50 122 LYS A CA 1
ATOM 980 C C . LYS A 1 122 ? -33.845 -14.852 30.509 1.00 91.50 122 LYS A C 1
ATOM 982 O O . LYS A 1 122 ? -34.786 -15.378 31.097 1.00 91.50 122 LYS A O 1
ATOM 987 N N . ASN A 1 123 ? -34.015 -13.943 29.550 1.00 90.31 123 ASN A N 1
ATOM 988 C CA . ASN A 1 123 ? -35.332 -13.482 29.108 1.00 90.31 123 ASN A CA 1
ATOM 989 C C . ASN A 1 123 ? -35.769 -14.104 27.771 1.00 90.31 123 ASN A C 1
ATOM 991 O O . ASN A 1 123 ? -36.815 -13.718 27.253 1.00 90.31 123 ASN A O 1
ATOM 995 N N . LYS A 1 124 ? -34.997 -15.052 27.216 1.00 87.25 124 LYS A N 1
ATOM 996 C CA . LYS A 1 124 ? -35.235 -15.694 25.910 1.00 87.25 124 LYS A CA 1
ATOM 997 C C . LYS A 1 124 ? -35.532 -14.679 24.801 1.00 87.25 124 LYS A C 1
ATOM 999 O O . LYS A 1 124 ? -36.486 -14.826 24.037 1.00 87.25 124 LYS A O 1
ATOM 1004 N N . LEU A 1 125 ? -34.744 -13.605 24.757 1.00 87.75 125 LEU A N 1
ATOM 1005 C CA . LEU A 1 125 ? -34.946 -12.529 23.793 1.00 87.75 125 LEU A CA 1
ATOM 1006 C C . LEU A 1 125 ? -34.527 -12.984 22.396 1.00 87.75 125 LEU A C 1
ATOM 1008 O O . LEU A 1 125 ? -33.490 -13.613 22.213 1.00 87.75 125 LEU A O 1
ATOM 1012 N N . SER A 1 126 ? -35.324 -12.612 21.402 1.00 86.00 126 SER A N 1
ATOM 1013 C CA . SER A 1 126 ? -35.053 -12.866 19.991 1.00 86.00 126 SER A CA 1
ATOM 1014 C C . SER A 1 126 ? -35.197 -11.585 19.172 1.00 86.00 126 SER A C 1
ATOM 1016 O O . SER A 1 126 ? -35.803 -10.597 19.609 1.00 86.00 126 SER A O 1
ATOM 1018 N N . ILE A 1 127 ? -34.627 -11.595 17.966 1.00 83.31 127 ILE A N 1
ATOM 1019 C CA . ILE A 1 127 ? -34.772 -10.498 17.005 1.00 83.31 127 ILE A CA 1
ATOM 1020 C C . ILE A 1 127 ? -36.267 -10.292 16.717 1.00 83.31 127 ILE A C 1
ATOM 1022 O O . ILE A 1 127 ? -36.985 -11.240 16.412 1.00 83.31 127 ILE A O 1
ATOM 1026 N N . GLY A 1 128 ? -36.739 -9.048 16.836 1.00 80.19 128 GLY A N 1
ATOM 1027 C CA . GLY A 1 128 ? -38.148 -8.683 16.639 1.00 80.19 128 GLY A CA 1
ATOM 1028 C C . GLY A 1 128 ? -39.029 -8.764 17.893 1.00 80.19 128 GLY A C 1
ATOM 1029 O O . GLY A 1 128 ? -40.188 -8.350 17.841 1.00 80.19 128 GLY A O 1
ATOM 1030 N N . CYS A 1 129 ? -38.506 -9.233 19.033 1.00 81.69 129 CYS A N 1
ATOM 1031 C CA . CYS A 1 129 ? -39.259 -9.269 20.287 1.00 81.69 129 CYS A CA 1
ATOM 1032 C C . CYS A 1 129 ? -39.638 -7.852 20.763 1.00 81.69 129 CYS A C 1
ATOM 1034 O O . CYS A 1 129 ? -38.791 -6.962 20.896 1.00 81.69 129 CYS A O 1
ATOM 1036 N N . LYS A 1 130 ? -40.931 -7.631 21.040 1.00 82.88 130 LYS A N 1
ATOM 1037 C CA . LYS A 1 130 ? -41.441 -6.355 21.558 1.00 82.88 130 LYS A CA 1
ATOM 1038 C C . LYS A 1 130 ? -41.144 -6.239 23.051 1.00 82.88 130 LYS A C 1
ATOM 1040 O O . LYS A 1 130 ? -41.880 -6.746 23.889 1.00 82.88 130 LYS A O 1
ATOM 1045 N N . LEU A 1 131 ? -40.072 -5.526 23.373 1.00 85.94 131 LEU A N 1
ATOM 1046 C CA . LEU A 1 131 ? -39.710 -5.188 24.748 1.00 85.94 131 LEU A CA 1
ATOM 1047 C C . LEU A 1 131 ? -40.503 -3.973 25.244 1.00 85.94 131 LEU A C 1
ATOM 1049 O O . LEU A 1 131 ? -40.571 -2.955 24.552 1.00 85.94 131 LEU A O 1
ATOM 1053 N N . SER A 1 132 ? -41.019 -4.039 26.472 1.00 86.62 132 SER A N 1
ATOM 1054 C CA . SER A 1 132 ? -41.695 -2.927 27.150 1.00 86.62 132 SER A CA 1
ATOM 1055 C C . SER A 1 132 ? -41.127 -2.682 28.555 1.00 86.62 132 SER A C 1
ATOM 1057 O O . SER A 1 132 ? -40.414 -3.515 29.123 1.00 86.62 132 SER A O 1
ATOM 1059 N N . GLY A 1 133 ? -41.401 -1.494 29.100 1.00 91.31 133 GLY A N 1
ATOM 1060 C CA . GLY A 1 133 ? -41.075 -1.132 30.481 1.00 91.31 133 GLY A CA 1
ATOM 1061 C C . GLY A 1 133 ? -39.581 -1.157 30.826 1.00 91.31 133 GLY A C 1
ATOM 1062 O O . GLY A 1 133 ? -38.715 -0.897 29.989 1.00 91.31 133 GLY A O 1
ATOM 1063 N N . ALA A 1 134 ? -39.280 -1.477 32.088 1.00 90.94 134 ALA A N 1
ATOM 1064 C CA . ALA A 1 134 ? -37.924 -1.455 32.639 1.00 90.94 134 ALA A CA 1
ATOM 1065 C C . ALA A 1 134 ? -36.948 -2.403 31.915 1.00 90.94 134 ALA A C 1
ATOM 1067 O O . ALA A 1 134 ? -35.760 -2.091 31.802 1.00 90.94 134 ALA A O 1
ATOM 1068 N N . LEU A 1 135 ? -37.437 -3.533 31.385 1.00 90.00 135 LEU A N 1
ATOM 1069 C CA . LEU A 1 135 ? -36.610 -4.481 30.637 1.00 90.00 135 LEU A CA 1
ATOM 1070 C C . LEU A 1 135 ? -36.088 -3.856 29.338 1.00 90.00 135 LEU A C 1
ATOM 1072 O O . LEU A 1 135 ? -34.898 -3.974 29.053 1.00 90.00 135 LEU A O 1
ATOM 1076 N N . ARG A 1 136 ? -36.937 -3.132 28.592 1.00 91.38 136 ARG A N 1
ATOM 1077 C CA . ARG A 1 136 ? -36.519 -2.408 27.381 1.00 91.38 136 ARG A CA 1
ATOM 1078 C C . ARG A 1 136 ? -35.392 -1.428 27.692 1.00 91.38 136 ARG A C 1
ATOM 1080 O O . ARG A 1 136 ? -34.366 -1.455 27.019 1.00 91.38 136 ARG A O 1
ATOM 1087 N N . SER A 1 137 ? -35.570 -0.593 28.714 1.00 92.38 137 SER A N 1
ATOM 1088 C CA . SER A 1 137 ? -34.564 0.399 29.110 1.00 92.38 137 SER A CA 1
ATOM 1089 C C . SER A 1 137 ? -33.247 -0.262 29.515 1.00 92.38 137 SER A C 1
ATOM 1091 O O . SER A 1 137 ? -32.178 0.185 29.107 1.00 92.38 137 SER A O 1
ATOM 1093 N N . ARG A 1 138 ? -33.310 -1.373 30.260 1.00 92.69 138 ARG A N 1
ATOM 1094 C CA . ARG A 1 138 ? -32.122 -2.141 30.651 1.00 92.69 138 ARG A CA 1
ATOM 1095 C C . ARG A 1 138 ? -31.384 -2.720 29.443 1.00 92.69 138 ARG A C 1
ATOM 1097 O O . ARG A 1 138 ? -30.166 -2.593 29.377 1.00 92.69 138 ARG A O 1
ATOM 1104 N N . VAL A 1 139 ? -32.106 -3.323 28.498 1.00 91.56 139 VAL A N 1
ATOM 1105 C CA . VAL A 1 139 ? -31.525 -3.885 27.269 1.00 91.56 139 VAL A CA 1
ATOM 1106 C C . VAL A 1 139 ? -30.848 -2.789 26.446 1.00 91.56 139 VAL A C 1
ATOM 1108 O O . VAL A 1 139 ? -29.684 -2.938 26.086 1.00 91.56 139 VAL A O 1
ATOM 1111 N N . LEU A 1 140 ? -31.531 -1.663 26.209 1.00 91.75 140 LEU A N 1
ATOM 1112 C CA . LEU A 1 140 ? -30.969 -0.532 25.461 1.00 91.75 140 LEU A CA 1
ATOM 1113 C C . LEU A 1 140 ? -29.688 0.008 26.108 1.00 91.75 140 LEU A C 1
ATOM 1115 O O . LEU A 1 140 ? -28.696 0.206 25.412 1.00 91.75 140 LEU A O 1
ATOM 1119 N N . ASN A 1 141 ? -29.677 0.171 27.433 1.00 94.81 141 ASN A N 1
ATOM 1120 C CA . ASN A 1 141 ? -28.490 0.631 28.153 1.00 94.81 141 ASN A CA 1
ATOM 1121 C C . ASN A 1 141 ? -27.309 -0.343 28.015 1.00 94.81 141 ASN A C 1
ATOM 1123 O O . ASN A 1 141 ? -26.171 0.095 27.864 1.00 94.81 141 ASN A O 1
ATOM 1127 N N . LEU A 1 142 ? -27.553 -1.658 28.050 1.00 94.81 142 LEU A N 1
ATOM 1128 C CA . LEU A 1 142 ? -26.491 -2.649 27.851 1.00 94.81 142 LEU A CA 1
ATOM 1129 C C . LEU A 1 142 ? -25.946 -2.634 26.420 1.00 94.81 142 LEU A C 1
ATOM 1131 O O . LEU A 1 142 ? -24.729 -2.683 26.249 1.00 94.81 142 LEU A O 1
ATOM 1135 N N . TYR A 1 143 ? -26.811 -2.514 25.408 1.00 94.56 143 TYR A N 1
ATOM 1136 C CA . TYR A 1 143 ? -26.371 -2.361 24.019 1.00 94.56 143 TYR A CA 1
ATOM 1137 C C . TYR A 1 143 ? -25.535 -1.097 23.823 1.00 94.56 143 TYR A C 1
ATOM 1139 O O . TYR A 1 143 ? -24.477 -1.165 23.202 1.00 94.56 143 TYR A O 1
ATOM 1147 N N . GLU A 1 144 ? -25.964 0.035 24.383 1.00 95.94 144 GLU A N 1
ATOM 1148 C CA . GLU A 1 144 ? -25.220 1.292 24.281 1.00 95.94 144 GLU A CA 1
ATOM 1149 C C . GLU A 1 144 ? -23.850 1.191 24.968 1.00 95.94 144 GLU A C 1
ATOM 1151 O O . GLU A 1 144 ? -22.833 1.610 24.415 1.00 95.94 144 GLU A O 1
ATOM 1156 N N . ASN A 1 145 ? -23.785 0.545 26.136 1.00 95.75 145 ASN A N 1
ATOM 1157 C CA . ASN A 1 145 ? -22.523 0.289 26.829 1.00 95.75 145 ASN A CA 1
ATOM 1158 C C . ASN A 1 145 ? -21.589 -0.627 26.025 1.00 95.75 145 ASN A C 1
ATOM 1160 O O . ASN A 1 145 ? -20.398 -0.329 25.905 1.00 95.75 145 ASN A O 1
ATOM 1164 N N . ALA A 1 146 ? -22.115 -1.717 25.455 1.00 96.50 146 ALA A N 1
ATOM 1165 C CA . ALA A 1 146 ? -21.342 -2.644 24.632 1.00 96.50 146 ALA A CA 1
ATOM 1166 C C . ALA A 1 146 ? -20.830 -1.965 23.354 1.00 96.50 146 ALA A C 1
ATOM 1168 O O . ALA A 1 146 ? -19.648 -2.080 23.027 1.00 96.50 146 ALA A O 1
ATOM 1169 N N . LYS A 1 147 ? -21.685 -1.188 22.680 1.00 96.12 147 LYS A N 1
ATOM 1170 C CA . LYS A 1 147 ? -21.319 -0.378 21.515 1.00 96.12 147 LYS A CA 1
ATOM 1171 C C . LYS A 1 147 ? -20.196 0.598 21.858 1.00 96.12 147 LYS A C 1
ATOM 1173 O O . LYS A 1 147 ? -19.158 0.580 21.202 1.00 96.12 147 LYS A O 1
ATOM 1178 N N . LYS A 1 148 ? -20.350 1.379 22.931 1.00 96.69 148 LYS A N 1
ATOM 1179 C CA . LYS A 1 148 ? -19.332 2.333 23.389 1.00 96.69 148 LYS A CA 1
ATOM 1180 C C . LYS A 1 148 ? -18.007 1.646 23.726 1.00 96.69 148 LYS A C 1
ATOM 1182 O O . LYS A 1 148 ? -16.943 2.172 23.410 1.00 96.69 148 LYS A O 1
ATOM 1187 N N . ALA A 1 149 ? -18.044 0.467 24.350 1.00 97.19 149 ALA A N 1
ATOM 1188 C CA . ALA A 1 149 ? -16.837 -0.314 24.617 1.00 97.19 149 ALA A CA 1
ATOM 1189 C C . ALA A 1 149 ? -16.137 -0.739 23.311 1.00 97.19 149 ALA A C 1
ATOM 1191 O O . ALA A 1 149 ? -14.924 -0.554 23.191 1.00 97.19 149 ALA A O 1
ATOM 1192 N N . CYS A 1 150 ? -16.898 -1.229 22.324 1.00 96.56 150 CYS A N 1
ATOM 1193 C CA . CYS A 1 150 ? -16.373 -1.614 21.010 1.00 96.56 150 CYS A CA 1
ATOM 1194 C C . CYS A 1 150 ? -15.776 -0.417 20.259 1.00 96.56 150 CYS A C 1
ATOM 1196 O O . CYS A 1 150 ? -14.714 -0.530 19.655 1.00 96.56 150 CYS A O 1
ATOM 1198 N N . GLU A 1 151 ? -16.426 0.748 20.308 1.00 95.38 151 GLU A N 1
ATOM 1199 C CA . GLU A 1 151 ? -15.935 1.976 19.673 1.00 95.38 151 GLU A CA 1
ATOM 1200 C C . GLU A 1 151 ? -14.608 2.445 20.278 1.00 95.38 151 GLU A C 1
ATOM 1202 O O . GLU A 1 151 ? -13.693 2.825 19.542 1.00 95.38 151 GLU A O 1
ATOM 1207 N N . VAL A 1 152 ? -14.469 2.378 21.606 1.00 96.38 152 VAL A N 1
ATOM 1208 C CA . VAL A 1 152 ? -13.220 2.724 22.302 1.00 96.38 152 VAL A CA 1
ATOM 1209 C C . VAL A 1 152 ? -12.096 1.750 21.936 1.00 96.38 152 VAL A C 1
ATOM 1211 O O . VAL A 1 152 ? -10.992 2.198 21.617 1.00 96.38 152 VAL A O 1
ATOM 1214 N N . GLU A 1 153 ? -12.359 0.437 21.933 1.00 96.56 153 GLU A N 1
ATOM 1215 C CA . GLU A 1 153 ? -11.379 -0.572 21.502 1.00 96.56 153 GLU A CA 1
ATOM 1216 C C . GLU A 1 153 ? -10.962 -0.342 20.044 1.00 96.56 153 GLU A C 1
ATOM 1218 O O . GLU A 1 153 ? -9.773 -0.218 19.746 1.00 96.56 153 GLU A O 1
ATOM 1223 N N . ALA A 1 154 ? -11.932 -0.212 19.137 1.00 94.00 154 ALA A N 1
ATOM 1224 C CA . ALA A 1 154 ? -11.673 -0.021 17.717 1.00 94.00 154 ALA A CA 1
ATOM 1225 C C . ALA A 1 154 ? -10.885 1.267 17.442 1.00 94.00 154 ALA A C 1
ATOM 1227 O O . ALA A 1 154 ? -9.975 1.267 16.614 1.00 94.00 154 ALA A O 1
ATOM 1228 N N . THR A 1 155 ? -11.195 2.358 18.147 1.00 94.38 155 THR A N 1
ATOM 1229 C CA . THR A 1 155 ? -10.446 3.620 18.048 1.00 94.38 155 THR A CA 1
ATOM 1230 C C . THR A 1 155 ? -9.002 3.442 18.511 1.00 94.38 155 THR A C 1
ATOM 1232 O O . THR A 1 155 ? -8.077 3.890 17.834 1.00 94.38 155 THR A O 1
ATOM 1235 N N . CYS A 1 156 ? -8.784 2.737 19.625 1.00 95.69 156 CYS A N 1
ATOM 1236 C CA . CYS A 1 156 ? -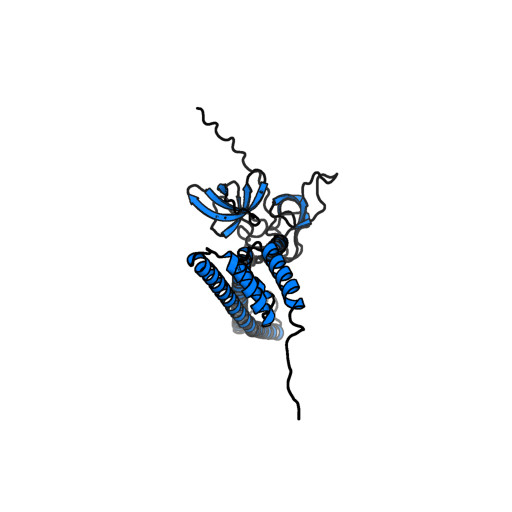7.441 2.437 20.118 1.00 95.69 156 CYS A CA 1
ATOM 1237 C C . CYS A 1 156 ? -6.628 1.627 19.094 1.00 95.69 156 CYS A C 1
ATOM 1239 O O . CYS A 1 156 ? -5.495 1.993 18.777 1.00 95.69 156 CYS A O 1
ATOM 1241 N N . VAL A 1 157 ? -7.224 0.576 18.521 1.00 95.50 157 VAL A N 1
ATOM 1242 C CA . VAL A 1 157 ? -6.576 -0.265 17.503 1.00 95.50 157 VAL A CA 1
ATOM 1243 C C . VAL A 1 157 ? -6.272 0.527 16.229 1.00 95.50 157 VAL A C 1
ATOM 1245 O O . VAL A 1 157 ? -5.171 0.406 15.695 1.00 95.50 157 VAL A O 1
ATOM 1248 N N . ARG A 1 158 ? -7.192 1.377 15.753 1.00 93.88 158 ARG A N 1
ATOM 1249 C CA . ARG A 1 158 ? -6.956 2.231 14.575 1.00 93.88 158 ARG A CA 1
ATOM 1250 C C . ARG A 1 158 ? -5.791 3.194 14.792 1.00 93.88 158 ARG A C 1
ATOM 1252 O O . ARG A 1 158 ? -4.894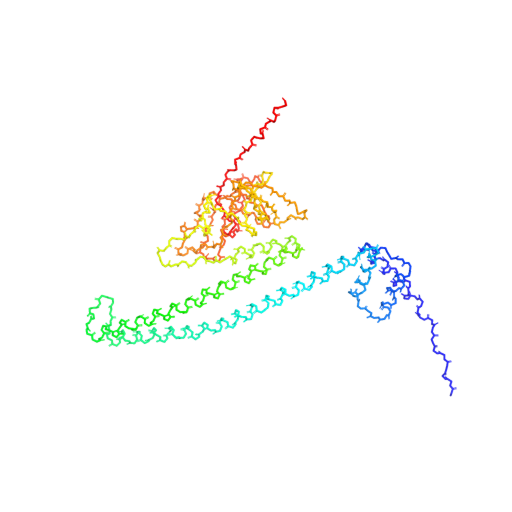 3.242 13.957 1.00 93.88 158 ARG A O 1
ATOM 1259 N N . ASN A 1 159 ? -5.748 3.875 15.936 1.00 94.81 159 ASN A N 1
ATOM 1260 C CA . ASN A 1 159 ? -4.641 4.773 16.276 1.00 94.81 159 ASN A CA 1
ATOM 1261 C C . ASN A 1 159 ? -3.300 4.023 16.336 1.00 94.81 159 ASN A C 1
ATOM 1263 O O . ASN A 1 159 ? -2.284 4.516 15.852 1.00 94.81 159 ASN A O 1
ATOM 1267 N N . LEU A 1 160 ? -3.296 2.803 16.885 1.00 96.19 160 LEU A N 1
ATOM 1268 C CA . LEU A 1 160 ? -2.103 1.958 16.920 1.00 96.19 160 LEU A CA 1
ATOM 1269 C C . LEU A 1 160 ? -1.627 1.569 15.511 1.00 96.19 160 LEU A C 1
ATOM 1271 O O . LEU A 1 160 ? -0.427 1.592 15.238 1.00 96.19 160 LEU A O 1
ATOM 1275 N N . LEU A 1 161 ? -2.551 1.231 14.608 1.00 94.62 161 LEU A N 1
ATOM 1276 C CA . LEU A 1 161 ? -2.232 0.910 13.215 1.00 94.62 161 LEU A CA 1
ATOM 1277 C C . LEU A 1 161 ? -1.658 2.118 12.460 1.00 94.62 161 LEU A C 1
ATOM 1279 O O . LEU A 1 161 ? -0.704 1.947 11.701 1.00 94.62 161 LEU A O 1
ATOM 1283 N N . GLU A 1 162 ? -2.169 3.328 12.701 1.00 94.75 162 GLU A N 1
ATOM 1284 C CA . GLU A 1 162 ? -1.597 4.558 12.136 1.00 94.75 162 GLU A CA 1
ATOM 1285 C C . GLU A 1 162 ? -0.164 4.808 12.620 1.00 94.75 162 GLU A C 1
ATOM 1287 O O . GLU A 1 162 ? 0.698 5.216 11.840 1.00 94.75 162 GLU A O 1
ATOM 1292 N N . ASP A 1 163 ? 0.118 4.557 13.899 1.00 96.19 163 ASP A N 1
ATOM 1293 C CA . ASP A 1 163 ? 1.469 4.699 14.445 1.00 96.19 163 ASP A CA 1
ATOM 1294 C C . ASP A 1 163 ? 2.433 3.673 13.825 1.00 96.19 163 ASP A C 1
ATOM 1296 O O . ASP A 1 163 ? 3.562 4.018 13.464 1.00 96.19 163 ASP A O 1
ATOM 1300 N N . ILE A 1 164 ? 1.972 2.436 13.609 1.00 95.69 164 ILE A N 1
ATOM 1301 C CA . ILE A 1 164 ? 2.730 1.401 12.890 1.00 95.69 164 ILE A CA 1
ATOM 1302 C C . ILE A 1 164 ? 2.991 1.820 11.436 1.00 95.69 164 ILE A C 1
ATOM 1304 O O . ILE A 1 164 ? 4.110 1.648 10.948 1.00 95.69 164 ILE A O 1
ATOM 1308 N N . GLU A 1 165 ? 1.999 2.384 10.739 1.00 94.25 165 GLU A N 1
ATOM 1309 C CA . GLU A 1 165 ? 2.160 2.910 9.375 1.00 94.25 165 GLU A CA 1
ATOM 1310 C C . GLU A 1 165 ? 3.222 4.019 9.337 1.00 94.25 165 GLU A C 1
ATOM 1312 O O . GLU A 1 165 ? 4.141 3.963 8.516 1.00 94.25 165 GLU A O 1
ATOM 1317 N N . LYS A 1 166 ? 3.150 4.991 10.257 1.00 94.50 166 LYS A N 1
ATOM 1318 C CA . LYS A 1 166 ? 4.126 6.089 10.365 1.00 94.50 166 LYS A CA 1
ATOM 1319 C C . LYS A 1 166 ? 5.539 5.563 10.616 1.00 94.50 166 LYS A C 1
ATOM 1321 O O . LYS A 1 166 ? 6.471 5.994 9.935 1.00 94.50 166 LYS A O 1
ATOM 1326 N N . LEU A 1 167 ? 5.700 4.615 11.544 1.00 94.94 167 LEU A N 1
ATOM 1327 C CA . LEU A 1 167 ? 6.994 3.997 11.844 1.00 94.94 167 LEU A CA 1
ATOM 1328 C C . LEU A 1 167 ? 7.564 3.282 10.614 1.00 94.94 167 LEU A C 1
ATOM 1330 O O . LEU A 1 167 ? 8.724 3.490 10.256 1.00 94.94 167 LEU A O 1
ATOM 1334 N N . ARG A 1 168 ? 6.746 2.460 9.943 1.00 93.44 168 ARG A N 1
ATOM 1335 C CA . ARG A 1 168 ? 7.150 1.734 8.728 1.00 93.44 168 ARG A CA 1
ATOM 1336 C C . ARG A 1 168 ? 7.574 2.688 7.625 1.00 93.44 168 ARG A C 1
ATOM 1338 O O . ARG A 1 168 ? 8.625 2.483 7.026 1.00 93.44 168 ARG A O 1
ATOM 1345 N N . LYS A 1 169 ? 6.794 3.745 7.394 1.00 92.19 169 LYS A N 1
ATOM 1346 C CA . LYS A 1 169 ? 7.105 4.770 6.399 1.00 92.19 169 LYS A CA 1
ATOM 1347 C C . LYS A 1 169 ? 8.433 5.460 6.706 1.00 92.19 169 LYS A C 1
ATOM 1349 O O . LYS A 1 169 ? 9.276 5.565 5.822 1.00 92.19 169 LYS A O 1
ATOM 1354 N N . ARG A 1 170 ? 8.661 5.858 7.961 1.00 91.25 170 ARG A N 1
ATOM 1355 C CA . ARG A 1 170 ? 9.918 6.500 8.370 1.00 91.25 170 ARG A CA 1
ATOM 1356 C C . ARG A 1 170 ? 11.116 5.567 8.203 1.00 91.25 170 ARG A C 1
ATOM 1358 O O . ARG A 1 170 ? 12.151 5.995 7.701 1.00 91.25 170 ARG A O 1
ATOM 1365 N N . LYS A 1 171 ? 10.971 4.295 8.586 1.00 90.25 171 LYS A N 1
ATOM 1366 C CA . LYS A 1 171 ? 12.009 3.276 8.394 1.00 90.25 171 LYS A CA 1
ATOM 1367 C C . LYS A 1 171 ? 12.332 3.091 6.909 1.00 90.25 171 LYS A C 1
ATOM 1369 O O . LYS A 1 171 ? 13.500 3.105 6.542 1.00 90.25 171 LYS A O 1
ATOM 1374 N N . TYR A 1 172 ? 11.308 2.984 6.068 1.00 90.19 172 TYR A N 1
ATOM 1375 C CA . TYR A 1 172 ? 11.450 2.870 4.617 1.00 90.19 172 TYR A CA 1
ATOM 1376 C C . TYR A 1 172 ? 12.188 4.072 4.004 1.00 90.19 172 TYR A C 1
ATOM 1378 O O . TYR A 1 172 ? 13.123 3.891 3.230 1.00 90.19 172 TYR A O 1
ATOM 1386 N N . GLU A 1 173 ? 11.824 5.299 4.387 1.00 87.94 173 GLU A N 1
ATOM 1387 C CA . GLU A 1 173 ? 12.494 6.525 3.929 1.00 87.94 173 GLU A CA 1
ATOM 1388 C C . GLU A 1 173 ? 13.972 6.570 4.346 1.00 87.94 173 GLU A C 1
ATOM 1390 O O . GLU A 1 173 ? 14.836 6.885 3.524 1.00 87.94 173 GLU A O 1
ATOM 1395 N N . LEU A 1 174 ? 14.271 6.219 5.603 1.00 85.12 174 LEU A N 1
ATOM 1396 C CA . LEU A 1 174 ? 15.637 6.185 6.126 1.00 85.12 174 LEU A CA 1
ATOM 1397 C C . LEU A 1 174 ? 16.485 5.148 5.382 1.00 85.12 174 LEU A C 1
ATOM 1399 O O . LEU A 1 174 ? 17.568 5.471 4.896 1.00 85.12 174 LEU A O 1
ATOM 1403 N N . GLN A 1 175 ? 15.966 3.929 5.221 1.00 84.12 175 GLN A N 1
ATOM 1404 C CA . GLN A 1 175 ? 16.667 2.871 4.502 1.00 84.12 175 GLN A CA 1
ATOM 1405 C C . GLN A 1 175 ? 16.885 3.247 3.031 1.00 84.12 175 GLN A C 1
ATOM 1407 O O . GLN A 1 175 ? 18.008 3.143 2.556 1.00 84.12 175 GLN A O 1
ATOM 1412 N N . ARG A 1 176 ? 15.887 3.795 2.323 1.00 83.44 176 ARG A N 1
ATOM 1413 C CA . ARG A 1 176 ? 16.074 4.272 0.937 1.00 83.44 176 ARG A CA 1
ATOM 1414 C C . ARG A 1 176 ? 17.127 5.370 0.806 1.00 83.44 176 ARG A C 1
ATOM 1416 O O . ARG A 1 176 ? 17.782 5.466 -0.229 1.00 83.44 176 ARG A O 1
ATOM 1423 N N . SER A 1 177 ? 17.293 6.213 1.824 1.00 77.31 177 SER A N 1
ATOM 1424 C CA . SER A 1 177 ? 18.324 7.256 1.811 1.00 77.31 177 SER A CA 1
ATOM 1425 C C . SER A 1 177 ? 19.748 6.703 1.991 1.00 77.31 177 SER A C 1
ATOM 1427 O O . SER A 1 177 ? 20.714 7.320 1.529 1.00 77.31 177 SER A O 1
ATOM 1429 N N . ASN A 1 178 ? 19.879 5.512 2.582 1.00 72.25 178 ASN A N 1
ATOM 1430 C CA . ASN A 1 178 ? 21.143 4.861 2.920 1.00 72.25 178 ASN A CA 1
ATOM 1431 C C . ASN A 1 178 ? 21.706 4.008 1.768 1.00 72.25 178 ASN A C 1
ATOM 1433 O O . ASN A 1 178 ? 21.924 2.828 1.978 1.00 72.25 178 ASN A O 1
ATOM 1437 N N . LEU A 1 179 ? 21.946 4.583 0.575 1.00 65.12 179 LEU A N 1
ATOM 1438 C CA . LEU A 1 179 ? 22.681 3.971 -0.568 1.00 65.12 179 LEU A CA 1
ATOM 1439 C C . LEU A 1 179 ? 22.611 2.430 -0.630 1.00 65.12 179 LEU A C 1
ATOM 1441 O O . LEU A 1 179 ? 23.627 1.734 -0.629 1.00 65.12 179 LEU A O 1
ATOM 1445 N N . VAL A 1 180 ? 21.387 1.916 -0.622 1.00 69.19 180 VAL A N 1
ATOM 1446 C CA . VAL A 1 180 ? 21.111 0.487 -0.545 1.00 69.19 180 VAL A CA 1
ATOM 1447 C C . VAL A 1 180 ? 21.438 -0.148 -1.892 1.00 69.19 180 VAL A C 1
ATOM 1449 O O . VAL A 1 180 ? 21.143 0.431 -2.936 1.00 69.19 180 VAL A O 1
ATOM 1452 N N . GLY A 1 181 ? 22.056 -1.331 -1.886 1.00 81.19 181 GLY A N 1
ATOM 1453 C CA . GLY A 1 181 ? 22.307 -2.064 -3.126 1.00 81.19 181 GLY A CA 1
ATOM 1454 C C . GLY A 1 181 ? 20.993 -2.420 -3.825 1.00 81.19 181 GLY A C 1
ATOM 1455 O O . GLY A 1 181 ? 19.995 -2.706 -3.163 1.00 81.19 181 GLY A O 1
ATOM 1456 N N . ARG A 1 182 ? 20.982 -2.457 -5.163 1.00 83.81 182 ARG A N 1
ATOM 1457 C CA . ARG A 1 182 ? 19.759 -2.670 -5.960 1.00 83.81 182 ARG A CA 1
ATOM 1458 C C . ARG A 1 182 ? 18.910 -3.862 -5.499 1.00 83.81 182 ARG A C 1
ATOM 1460 O O . ARG A 1 182 ? 17.693 -3.743 -5.411 1.00 83.81 182 ARG A O 1
ATOM 1467 N N . GLY A 1 183 ? 19.530 -4.991 -5.146 1.00 86.69 183 GLY A N 1
ATOM 1468 C CA . GLY A 1 183 ? 18.808 -6.169 -4.645 1.00 86.69 183 GLY A CA 1
ATOM 1469 C C . GLY A 1 183 ? 18.030 -5.909 -3.348 1.00 86.69 183 GLY A C 1
ATOM 1470 O O . GLY A 1 183 ? 16.863 -6.281 -3.236 1.00 86.69 183 GLY A O 1
ATOM 1471 N N . GLU A 1 184 ? 18.638 -5.215 -2.387 1.00 87.88 184 GLU A N 1
ATOM 1472 C CA . GLU A 1 184 ? 17.981 -4.846 -1.129 1.00 87.88 184 GLU A CA 1
ATOM 1473 C C . GLU A 1 184 ? 16.929 -3.744 -1.359 1.00 87.88 184 GLU A C 1
ATOM 1475 O O . GLU A 1 184 ? 15.853 -3.791 -0.760 1.00 87.88 184 GLU A O 1
ATOM 1480 N N . LEU A 1 185 ? 17.162 -2.822 -2.305 1.00 89.31 185 LEU A N 1
ATOM 1481 C CA . LEU A 1 185 ? 16.158 -1.840 -2.723 1.00 89.31 185 LEU A CA 1
ATOM 1482 C C . LEU A 1 185 ? 14.912 -2.534 -3.287 1.00 89.31 185 LEU A C 1
ATOM 1484 O O . LEU A 1 185 ? 13.800 -2.221 -2.863 1.00 89.31 185 LEU A O 1
ATOM 1488 N N . MET A 1 186 ? 15.070 -3.505 -4.192 1.00 90.62 186 MET A N 1
ATOM 1489 C CA . MET A 1 186 ? 13.933 -4.226 -4.776 1.00 90.62 186 MET A CA 1
ATOM 1490 C C . MET A 1 186 ? 13.141 -5.005 -3.719 1.00 90.62 186 MET A C 1
ATOM 1492 O O . MET A 1 186 ? 11.907 -4.970 -3.717 1.00 90.62 186 MET A O 1
ATOM 1496 N N . GLN A 1 187 ? 13.825 -5.660 -2.774 1.00 91.00 187 GLN A N 1
ATOM 1497 C CA . GLN A 1 187 ? 13.164 -6.319 -1.642 1.00 91.00 187 GLN A CA 1
ATOM 1498 C C . GLN A 1 187 ? 12.387 -5.315 -0.786 1.00 91.00 187 GLN A C 1
ATOM 1500 O O . GLN A 1 187 ? 11.236 -5.563 -0.420 1.00 91.00 187 GLN A O 1
ATOM 1505 N N . MET A 1 188 ? 12.981 -4.155 -0.513 1.00 90.94 188 MET A N 1
ATOM 1506 C CA . MET A 1 188 ? 12.359 -3.100 0.277 1.00 90.94 188 MET A CA 1
ATOM 1507 C C . MET A 1 188 ? 11.115 -2.516 -0.401 1.00 90.94 188 MET A C 1
ATOM 1509 O O . MET A 1 188 ? 10.095 -2.335 0.265 1.00 90.94 188 MET A O 1
ATOM 1513 N N . LEU A 1 189 ? 11.165 -2.263 -1.714 1.00 93.50 189 LEU A N 1
ATOM 1514 C CA . LEU A 1 189 ? 10.014 -1.828 -2.513 1.00 93.50 189 LEU A CA 1
ATOM 1515 C C . LEU A 1 189 ? 8.877 -2.852 -2.427 1.00 93.50 189 LEU A C 1
ATOM 1517 O O . LEU A 1 189 ? 7.743 -2.517 -2.077 1.00 93.50 189 LEU A O 1
ATOM 1521 N N . SER A 1 190 ? 9.203 -4.126 -2.651 1.00 93.31 190 SER A N 1
ATOM 1522 C CA . SER A 1 190 ? 8.247 -5.231 -2.584 1.00 93.31 190 SER A CA 1
ATOM 1523 C C . SER A 1 190 ? 7.585 -5.338 -1.201 1.00 93.31 190 SER A C 1
ATOM 1525 O O . SER A 1 190 ? 6.358 -5.411 -1.089 1.00 93.31 190 SER A O 1
ATOM 1527 N N . GLN A 1 191 ? 8.378 -5.262 -0.128 1.00 93.12 191 GLN A N 1
ATOM 1528 C CA . GLN A 1 191 ? 7.882 -5.324 1.248 1.00 93.12 191 GLN A CA 1
ATOM 1529 C C . GLN A 1 191 ? 7.028 -4.105 1.617 1.00 93.12 191 GLN A C 1
ATOM 1531 O O . GLN A 1 191 ? 5.979 -4.242 2.252 1.00 93.12 191 GLN A O 1
ATOM 1536 N N . SER A 1 192 ? 7.453 -2.907 1.211 1.00 93.50 192 SER A N 1
ATOM 1537 C CA . SER A 1 192 ? 6.710 -1.658 1.412 1.00 93.50 192 SER A CA 1
ATOM 1538 C C . SER A 1 192 ? 5.338 -1.713 0.733 1.00 93.50 192 SER A C 1
ATOM 1540 O O . SER A 1 192 ? 4.332 -1.308 1.316 1.00 93.50 192 SER A O 1
ATOM 1542 N N . ALA A 1 193 ? 5.259 -2.290 -0.469 1.00 95.38 193 ALA A N 1
ATOM 1543 C CA . ALA A 1 193 ? 4.000 -2.462 -1.183 1.00 95.38 193 ALA A CA 1
ATOM 1544 C C . ALA A 1 193 ? 3.043 -3.461 -0.520 1.00 95.38 193 ALA A C 1
ATOM 1546 O O . ALA A 1 193 ? 1.863 -3.142 -0.361 1.00 95.38 193 ALA A O 1
ATOM 1547 N N . ARG A 1 194 ? 3.532 -4.624 -0.067 1.00 94.56 194 ARG A N 1
ATOM 1548 C CA . ARG A 1 194 ? 2.693 -5.625 0.626 1.00 94.56 194 ARG A CA 1
ATOM 1549 C C . ARG A 1 194 ? 2.222 -5.168 2.004 1.00 94.56 194 ARG A C 1
ATOM 1551 O O . ARG A 1 194 ? 1.148 -5.545 2.462 1.00 94.56 194 ARG A O 1
ATOM 1558 N N . THR A 1 195 ? 3.010 -4.325 2.668 1.00 93.06 195 THR A N 1
ATOM 1559 C CA . THR A 1 195 ? 2.691 -3.794 4.002 1.00 93.06 195 THR A CA 1
ATOM 1560 C C . THR A 1 195 ? 1.965 -2.452 3.991 1.00 93.06 195 THR A C 1
ATOM 1562 O O . THR A 1 195 ? 1.718 -1.903 5.070 1.00 93.06 195 THR A O 1
ATOM 1565 N N . ALA A 1 196 ? 1.573 -1.956 2.811 1.00 94.88 196 ALA A N 1
ATOM 1566 C CA . ALA A 1 196 ? 0.689 -0.804 2.683 1.00 94.88 196 ALA A CA 1
ATOM 1567 C C . ALA A 1 196 ? -0.568 -0.989 3.557 1.00 94.88 196 ALA A C 1
ATOM 1569 O O . ALA A 1 196 ? -1.049 -2.121 3.719 1.00 94.88 196 ALA A O 1
ATOM 1570 N N . PRO A 1 197 ? -1.103 0.085 4.156 1.00 95.94 197 PRO A N 1
ATOM 1571 C CA . PRO A 1 197 ? -2.261 -0.021 5.034 1.00 95.94 197 PRO A CA 1
ATOM 1572 C C . PRO A 1 197 ? -3.460 -0.605 4.276 1.00 95.94 197 PRO A C 1
ATOM 1574 O O . PRO A 1 197 ? -3.689 -0.290 3.109 1.00 95.94 197 PRO A O 1
ATOM 1577 N N . LEU A 1 198 ? -4.216 -1.479 4.936 1.00 95.81 198 LEU A N 1
ATOM 1578 C CA . LEU A 1 198 ? -5.500 -1.948 4.420 1.00 95.81 198 LEU A CA 1
ATOM 1579 C C . LEU A 1 198 ? -6.538 -0.850 4.662 1.00 95.81 198 LEU A C 1
ATOM 1581 O O . LEU A 1 198 ? -6.585 -0.291 5.761 1.00 95.81 198 LEU A O 1
ATOM 1585 N N . TRP A 1 199 ? -7.346 -0.518 3.659 1.00 95.50 199 TRP A N 1
ATOM 1586 C CA . TRP A 1 199 ? -8.472 0.384 3.868 1.00 95.50 199 TRP A CA 1
ATOM 1587 C C . TRP A 1 199 ? -9.518 -0.299 4.755 1.00 95.50 199 TRP A C 1
ATOM 1589 O O . TRP A 1 199 ? -9.966 -1.402 4.466 1.00 95.50 199 TRP A O 1
ATOM 1599 N N . ILE A 1 200 ? -9.891 0.350 5.859 1.00 91.12 200 ILE A N 1
ATOM 1600 C CA . ILE A 1 200 ? -10.924 -0.137 6.781 1.00 91.12 200 ILE A CA 1
ATOM 1601 C C . ILE A 1 200 ? -11.886 1.020 7.045 1.00 91.12 200 ILE A C 1
ATOM 1603 O O . ILE A 1 200 ? -11.773 1.732 8.046 1.00 91.12 200 ILE A O 1
ATOM 1607 N N . GLY A 1 201 ? -12.823 1.211 6.117 1.00 87.38 201 GLY A N 1
ATOM 1608 C CA . GLY A 1 201 ? -13.883 2.210 6.231 1.00 87.38 201 GLY A CA 1
ATOM 1609 C C . GLY A 1 201 ? -15.022 1.787 7.172 1.00 87.38 201 GLY A C 1
ATOM 1610 O O . GLY A 1 201 ? -15.095 0.616 7.582 1.00 87.38 201 GLY A O 1
ATOM 1611 N N . PRO A 1 202 ? -15.920 2.728 7.520 1.00 86.62 202 PRO A N 1
ATOM 1612 C CA . PRO A 1 202 ? -17.209 2.411 8.129 1.00 86.62 202 PRO A CA 1
ATOM 1613 C C . PRO A 1 202 ? -18.023 1.405 7.287 1.00 86.62 202 PRO A C 1
ATOM 1615 O O . PRO A 1 202 ? -17.783 1.283 6.081 1.00 86.62 202 PRO A O 1
ATOM 1618 N N . PRO A 1 203 ? -18.989 0.691 7.893 1.00 81.38 203 PRO A N 1
ATOM 1619 C CA . PRO A 1 203 ? -19.940 -0.130 7.144 1.00 81.38 203 PRO A CA 1
ATOM 1620 C C . PRO A 1 203 ? -20.650 0.686 6.056 1.00 81.38 203 PRO A C 1
ATOM 1622 O O . PRO A 1 203 ? -20.891 1.877 6.247 1.00 81.38 203 PRO A O 1
ATOM 1625 N N . ASP A 1 204 ? -20.950 0.048 4.923 1.00 83.00 204 ASP A N 1
ATOM 1626 C CA . ASP A 1 204 ? -21.738 0.611 3.812 1.00 83.00 204 ASP A CA 1
ATOM 1627 C C . ASP A 1 204 ? -21.174 1.897 3.178 1.00 83.00 204 ASP A C 1
ATOM 1629 O O . ASP A 1 204 ? -21.881 2.639 2.495 1.00 83.00 204 ASP A O 1
ATOM 1633 N N . THR A 1 205 ? -19.882 2.171 3.375 1.00 91.25 205 THR A N 1
ATOM 1634 C CA . THR A 1 205 ? -19.199 3.307 2.743 1.00 91.25 205 THR A CA 1
ATOM 1635 C C . THR A 1 205 ? -18.329 2.850 1.583 1.00 91.25 205 THR A C 1
ATOM 1637 O O . THR A 1 205 ? -17.555 1.904 1.708 1.00 91.25 205 THR A O 1
ATOM 1640 N N . HIS A 1 206 ? -18.425 3.553 0.453 1.00 93.69 206 HIS A N 1
ATOM 1641 C CA . HIS A 1 206 ? -17.553 3.297 -0.689 1.00 93.69 206 HIS A CA 1
ATOM 1642 C C . HIS A 1 206 ? -16.117 3.756 -0.374 1.00 93.69 206 HIS A C 1
ATOM 1644 O O . HIS A 1 206 ? -15.936 4.872 0.133 1.00 93.69 206 HIS A O 1
ATOM 1650 N N . PRO A 1 207 ? -15.082 2.964 -0.699 1.00 96.38 207 PRO A N 1
ATOM 1651 C CA . PRO A 1 207 ? -13.702 3.369 -0.477 1.00 96.38 207 PRO A CA 1
ATOM 1652 C C . PRO A 1 207 ? -13.327 4.644 -1.256 1.00 96.38 207 PRO A C 1
ATOM 1654 O O . PRO A 1 207 ? -13.812 4.872 -2.369 1.00 96.38 207 PRO A O 1
ATOM 1657 N N . PRO A 1 208 ? -12.471 5.515 -0.700 1.00 96.50 208 PRO A N 1
ATOM 1658 C CA . PRO A 1 208 ? -12.029 6.722 -1.383 1.00 96.50 208 PRO A CA 1
ATOM 1659 C C . PRO A 1 208 ? -11.039 6.417 -2.519 1.00 96.50 208 PRO A C 1
ATOM 1661 O O . PRO A 1 208 ? -10.560 5.299 -2.702 1.00 96.50 208 PRO A O 1
ATOM 1664 N N . ALA A 1 209 ? -10.675 7.461 -3.266 1.00 97.12 209 ALA A N 1
ATOM 1665 C CA . ALA A 1 209 ? -9.580 7.398 -4.227 1.00 97.12 209 ALA A CA 1
ATOM 1666 C C . ALA A 1 209 ? -8.271 6.912 -3.578 1.00 97.12 209 ALA A C 1
ATOM 1668 O O . ALA A 1 209 ? -7.992 7.226 -2.419 1.00 97.12 209 ALA A O 1
ATOM 1669 N N . LEU A 1 210 ? -7.438 6.221 -4.366 1.00 97.44 210 LEU A N 1
ATOM 1670 C CA . LEU A 1 210 ? -6.181 5.590 -3.940 1.00 97.44 210 LEU A CA 1
ATOM 1671 C C . LEU A 1 210 ? -6.345 4.377 -3.012 1.00 97.44 210 LEU A C 1
ATOM 1673 O O . LEU A 1 210 ? -5.376 3.987 -2.353 1.00 97.44 210 LEU A O 1
ATOM 1677 N N . VAL A 1 211 ? -7.534 3.774 -2.975 1.00 97.69 211 VAL A N 1
ATOM 1678 C CA . VAL A 1 211 ? -7.752 2.430 -2.428 1.00 97.69 211 VAL A CA 1
ATOM 1679 C C . VAL A 1 211 ? -7.788 1.434 -3.582 1.00 97.69 211 VAL A C 1
ATOM 1681 O O . VAL A 1 211 ? -8.644 1.541 -4.459 1.00 97.69 211 VAL A O 1
ATOM 1684 N N . GLY A 1 212 ? -6.854 0.480 -3.588 1.00 96.75 212 GLY A N 1
ATOM 1685 C CA . GLY A 1 212 ? -6.769 -0.548 -4.626 1.00 96.75 212 GLY A CA 1
ATOM 1686 C C . GLY A 1 212 ? -6.766 0.047 -6.041 1.00 96.75 212 GLY A C 1
ATOM 1687 O O . GLY A 1 212 ? -5.920 0.874 -6.378 1.00 96.75 212 GLY A O 1
ATOM 1688 N N . ALA A 1 213 ? -7.738 -0.362 -6.853 1.00 97.81 213 ALA A N 1
ATOM 1689 C CA . ALA A 1 213 ? -7.937 0.045 -8.239 1.00 97.81 213 ALA A CA 1
ATOM 1690 C C . ALA A 1 213 ? -8.615 1.416 -8.414 1.00 97.81 213 ALA A C 1
ATOM 1692 O O . ALA A 1 213 ? -8.706 1.901 -9.544 1.00 97.81 213 ALA A O 1
ATOM 1693 N N . ILE A 1 214 ? -9.089 2.062 -7.340 1.00 97.75 214 ILE A N 1
ATOM 1694 C CA . ILE A 1 214 ? -9.787 3.351 -7.433 1.00 97.75 214 ILE A CA 1
ATOM 1695 C C . ILE A 1 214 ? -8.762 4.465 -7.709 1.00 97.75 214 ILE A C 1
ATOM 1697 O O . ILE A 1 214 ? -7.951 4.802 -6.835 1.00 97.75 214 ILE A O 1
ATOM 1701 N N . PRO A 1 215 ? -8.782 5.090 -8.900 1.00 95.69 215 PRO A N 1
ATOM 1702 C CA . PRO A 1 215 ? -7.736 6.013 -9.309 1.00 95.69 215 PRO A CA 1
ATOM 1703 C C . PRO A 1 215 ? -7.815 7.346 -8.557 1.00 95.69 215 PRO A C 1
ATOM 1705 O O . PRO A 1 215 ? -8.877 7.797 -8.129 1.00 95.69 215 PRO A O 1
ATOM 1708 N N . ALA A 1 216 ? -6.679 8.039 -8.460 1.00 95.50 216 ALA A N 1
ATOM 1709 C CA . ALA A 1 216 ? -6.669 9.437 -8.037 1.00 95.50 216 ALA A CA 1
ATOM 1710 C C . ALA A 1 216 ? -7.428 10.334 -9.023 1.00 95.50 216 ALA A C 1
ATOM 1712 O O . ALA A 1 216 ? -7.302 10.197 -10.243 1.00 95.50 216 ALA A O 1
ATOM 1713 N N . PHE A 1 217 ? -8.095 11.356 -8.486 1.00 93.19 217 PHE A N 1
ATOM 1714 C CA . PHE A 1 217 ? -8.682 12.420 -9.291 1.00 93.19 217 PHE A CA 1
ATOM 1715 C C . PHE A 1 217 ? -7.621 13.132 -10.141 1.00 93.19 217 PHE A C 1
ATOM 1717 O O . PHE A 1 217 ? -6.481 13.362 -9.715 1.00 93.19 217 PHE A O 1
ATOM 1724 N N . VAL A 1 218 ? -8.010 13.547 -11.347 1.00 87.88 218 VAL A N 1
ATOM 1725 C CA . VAL A 1 218 ? -7.127 14.287 -12.264 1.00 87.88 218 VAL A CA 1
ATOM 1726 C C . VAL A 1 218 ? -6.707 15.637 -11.668 1.00 87.88 218 VAL A C 1
ATOM 1728 O O . VAL A 1 218 ? -5.576 16.071 -11.882 1.00 87.88 218 VAL A O 1
ATOM 1731 N N . SER A 1 219 ? -7.584 16.257 -10.873 1.00 89.94 219 SER A N 1
ATOM 1732 C CA . SER A 1 219 ? -7.350 17.508 -10.140 1.00 89.94 219 SER A CA 1
ATOM 1733 C C . SER A 1 219 ? -6.486 17.347 -8.883 1.00 89.94 219 SER A C 1
ATOM 1735 O O . SER A 1 219 ? -6.107 18.347 -8.279 1.00 89.94 219 SER A O 1
ATOM 1737 N N . MET A 1 220 ? -6.156 16.116 -8.472 1.00 92.94 220 MET A N 1
ATOM 1738 C CA . MET A 1 220 ? -5.374 15.879 -7.261 1.00 92.94 220 MET A CA 1
ATOM 1739 C C . MET A 1 220 ? -3.946 16.420 -7.411 1.00 92.94 220 MET A C 1
ATOM 1741 O O . MET A 1 220 ? -3.168 15.941 -8.249 1.00 92.94 220 MET A O 1
ATOM 1745 N N . SER A 1 221 ? -3.597 17.372 -6.545 1.00 91.88 221 SER A N 1
ATOM 1746 C CA . SER A 1 221 ? -2.244 17.907 -6.397 1.00 91.88 221 SER A CA 1
ATOM 1747 C C . SER A 1 221 ? -1.319 16.892 -5.734 1.00 91.88 221 SER A C 1
ATOM 1749 O O . SER A 1 221 ? -1.643 16.330 -4.687 1.00 91.88 221 SER A O 1
ATOM 1751 N N . LEU A 1 222 ? -0.143 16.685 -6.326 1.00 95.56 222 LEU A N 1
ATOM 1752 C CA . LEU A 1 222 ? 0.888 15.813 -5.759 1.00 95.56 222 LEU A CA 1
ATOM 1753 C C . LEU A 1 222 ? 1.780 16.590 -4.794 1.00 95.56 222 LEU A C 1
ATOM 1755 O O . LEU A 1 222 ? 1.990 17.792 -4.964 1.00 95.56 222 LEU A O 1
ATOM 1759 N N . LYS A 1 223 ? 2.309 15.893 -3.790 1.00 95.25 223 LYS A N 1
ATOM 1760 C CA . LYS A 1 223 ? 3.201 16.445 -2.767 1.00 95.25 223 LYS A CA 1
ATOM 1761 C C . LYS A 1 223 ? 4.589 15.828 -2.896 1.00 95.25 223 LYS A C 1
ATOM 1763 O O . LYS A 1 223 ? 4.729 14.718 -3.405 1.00 95.25 223 LYS A O 1
ATOM 1768 N N . VAL A 1 224 ? 5.596 16.539 -2.399 1.00 95.38 224 VAL A N 1
ATOM 1769 C CA . VAL A 1 224 ? 6.961 16.010 -2.275 1.00 95.38 224 VAL A CA 1
ATOM 1770 C C . VAL A 1 224 ? 6.948 14.726 -1.435 1.00 95.38 224 VAL A C 1
ATOM 1772 O O . VAL A 1 224 ? 6.206 14.632 -0.456 1.00 95.38 224 VAL A O 1
ATOM 1775 N N . GLY A 1 225 ? 7.727 13.731 -1.856 1.00 93.31 225 GLY A N 1
ATOM 1776 C CA . GLY A 1 225 ? 7.803 12.400 -1.253 1.00 93.31 225 GLY A CA 1
ATOM 1777 C C . GLY A 1 225 ? 6.694 11.436 -1.688 1.00 93.31 225 GLY A C 1
ATOM 1778 O O . GLY A 1 225 ? 6.703 10.278 -1.279 1.00 93.31 225 GLY A O 1
ATOM 1779 N N . MET A 1 226 ? 5.725 11.870 -2.505 1.00 95.62 226 MET A N 1
ATOM 1780 C CA . MET A 1 226 ? 4.754 10.940 -3.085 1.00 95.62 226 MET A CA 1
ATOM 1781 C C . MET A 1 226 ? 5.410 10.072 -4.155 1.00 95.62 226 MET A C 1
ATOM 1783 O O . MET A 1 226 ? 6.085 10.584 -5.049 1.00 95.62 226 MET A O 1
ATOM 1787 N N . GLU A 1 227 ? 5.142 8.772 -4.088 1.00 96.44 227 GLU A N 1
ATOM 1788 C CA . GLU A 1 227 ? 5.519 7.815 -5.123 1.00 96.44 227 GLU A CA 1
ATOM 1789 C C . GLU A 1 227 ? 4.448 7.765 -6.218 1.00 96.44 227 GLU A C 1
ATOM 1791 O O . GLU A 1 227 ? 3.238 7.801 -5.955 1.00 96.44 227 GLU A O 1
ATOM 1796 N N . VAL A 1 228 ? 4.906 7.714 -7.463 1.00 97.56 228 VAL A N 1
ATOM 1797 C CA . VAL A 1 228 ? 4.087 7.775 -8.671 1.00 97.56 228 VAL A CA 1
ATOM 1798 C C . VAL A 1 228 ? 4.666 6.842 -9.733 1.00 97.56 228 VAL A C 1
ATOM 1800 O O . VAL A 1 228 ? 5.872 6.621 -9.771 1.00 97.56 228 VAL A O 1
ATOM 1803 N N . ALA A 1 229 ? 3.837 6.363 -10.654 1.00 97.88 229 ALA A N 1
ATOM 1804 C CA . ALA A 1 229 ? 4.323 5.959 -11.967 1.00 97.88 229 ALA A CA 1
ATOM 1805 C C . ALA A 1 229 ? 4.442 7.214 -12.840 1.00 97.88 229 ALA A C 1
ATOM 1807 O O . ALA A 1 229 ? 3.450 7.920 -13.055 1.00 97.88 229 ALA A O 1
ATOM 1808 N N . ALA A 1 230 ? 5.641 7.518 -13.332 1.00 96.69 230 ALA A N 1
ATOM 1809 C CA . ALA A 1 230 ? 5.914 8.652 -14.208 1.00 96.69 230 ALA A CA 1
ATOM 1810 C C . ALA A 1 230 ? 6.350 8.168 -15.592 1.00 96.69 230 ALA A C 1
ATOM 1812 O O . ALA A 1 230 ? 7.214 7.308 -15.710 1.00 96.69 230 ALA A O 1
ATOM 1813 N N . PHE A 1 231 ? 5.765 8.732 -16.650 1.00 96.12 231 PHE A N 1
ATOM 1814 C CA . PHE A 1 231 ? 6.150 8.407 -18.022 1.00 96.12 231 PHE A CA 1
ATOM 1815 C C . PHE A 1 231 ? 7.304 9.304 -18.476 1.00 96.12 231 PHE A C 1
ATOM 1817 O O . PHE A 1 231 ? 7.068 10.470 -18.816 1.00 96.12 231 PHE A O 1
ATOM 1824 N N . ILE A 1 232 ? 8.520 8.764 -18.517 1.00 92.50 232 ILE A N 1
ATOM 1825 C CA . ILE A 1 232 ? 9.783 9.455 -18.821 1.00 92.50 232 ILE A CA 1
ATOM 1826 C C . ILE A 1 232 ? 10.439 8.727 -19.998 1.00 92.50 232 ILE A C 1
ATOM 1828 O O . ILE A 1 232 ? 10.509 7.507 -20.002 1.00 92.50 232 ILE A O 1
ATOM 1832 N N . ASP A 1 233 ? 10.818 9.469 -21.041 1.00 89.06 233 ASP A N 1
ATOM 1833 C CA . ASP A 1 233 ? 11.552 8.949 -22.211 1.00 89.06 233 ASP A CA 1
ATOM 1834 C C . ASP A 1 233 ? 11.024 7.639 -22.830 1.00 89.06 233 ASP A C 1
ATOM 1836 O O . ASP A 1 233 ? 11.772 6.819 -23.344 1.00 89.06 233 ASP A O 1
ATOM 1840 N N . GLY A 1 234 ? 9.698 7.469 -22.834 1.00 90.31 234 GLY A N 1
ATOM 1841 C CA . GLY A 1 234 ? 9.036 6.314 -23.448 1.00 90.31 234 GLY A CA 1
ATOM 1842 C C . GLY A 1 234 ? 8.708 5.176 -22.480 1.00 90.31 234 GLY A C 1
ATOM 1843 O O . GLY A 1 234 ? 8.046 4.228 -22.889 1.00 90.31 234 GLY A O 1
ATOM 1844 N N . ILE A 1 235 ? 9.096 5.288 -21.208 1.00 93.25 235 ILE A N 1
ATOM 1845 C CA . ILE A 1 235 ? 8.970 4.227 -20.204 1.00 93.25 235 ILE A CA 1
ATOM 1846 C C . ILE A 1 235 ? 8.184 4.750 -18.994 1.00 93.25 235 ILE A C 1
ATOM 1848 O O . ILE A 1 235 ? 8.327 5.904 -18.586 1.00 93.25 235 ILE A O 1
ATOM 1852 N N . TRP A 1 236 ? 7.316 3.915 -18.419 1.00 96.88 236 TRP A N 1
ATOM 1853 C CA . TRP A 1 236 ? 6.686 4.199 -17.130 1.00 96.88 236 TRP A CA 1
ATOM 1854 C C . TRP A 1 236 ? 7.604 3.724 -16.007 1.00 96.88 236 TRP A C 1
ATOM 1856 O O . TRP A 1 236 ? 7.836 2.529 -15.870 1.00 96.88 236 TRP A O 1
ATOM 1866 N N . MET A 1 237 ? 8.106 4.647 -15.196 1.00 96.06 237 MET A N 1
ATOM 1867 C CA . MET A 1 237 ? 9.047 4.359 -14.114 1.00 96.06 237 MET A CA 1
ATOM 1868 C C . MET A 1 237 ? 8.422 4.669 -12.757 1.00 96.06 237 MET A C 1
ATOM 1870 O O . MET A 1 237 ? 7.634 5.611 -12.620 1.00 96.06 237 MET A O 1
ATOM 1874 N N . LEU A 1 238 ? 8.791 3.890 -11.747 1.00 97.19 238 LEU A N 1
ATOM 1875 C CA . LEU A 1 238 ? 8.512 4.169 -10.351 1.00 97.19 238 LEU A CA 1
ATOM 1876 C C . LEU A 1 238 ? 9.363 5.353 -9.920 1.00 97.19 238 LEU A C 1
ATOM 1878 O O . LEU A 1 238 ? 10.582 5.273 -9.848 1.00 97.19 238 LEU A O 1
ATOM 1882 N N . ALA A 1 239 ? 8.698 6.464 -9.646 1.00 96.62 239 ALA A N 1
ATOM 1883 C CA . ALA A 1 239 ? 9.344 7.725 -9.363 1.00 96.62 239 ALA A CA 1
ATOM 1884 C C . ALA A 1 239 ? 8.821 8.345 -8.070 1.00 96.62 239 ALA A C 1
ATOM 1886 O O . ALA A 1 239 ? 7.708 8.080 -7.616 1.00 96.62 239 ALA A O 1
ATOM 1887 N N . GLU A 1 240 ? 9.626 9.224 -7.493 1.00 95.50 240 GLU A N 1
ATOM 1888 C CA . GLU A 1 240 ? 9.291 10.004 -6.309 1.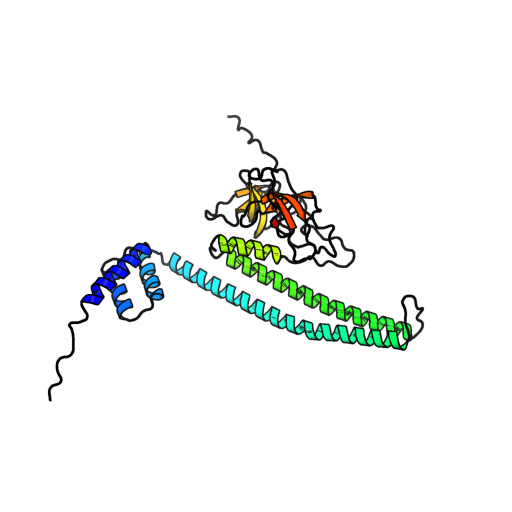00 95.50 240 GLU A CA 1
ATOM 1889 C C . GLU A 1 240 ? 9.276 11.490 -6.665 1.00 95.50 240 GLU A C 1
ATOM 1891 O O . GLU A 1 240 ? 10.198 11.995 -7.310 1.00 95.50 240 GLU A O 1
ATOM 1896 N N . VAL A 1 241 ? 8.241 12.207 -6.229 1.00 96.88 241 VAL A N 1
ATOM 1897 C CA . VAL A 1 241 ? 8.145 13.660 -6.409 1.00 96.88 241 VAL A CA 1
ATOM 1898 C C . VAL A 1 241 ? 9.149 14.364 -5.498 1.00 96.88 241 VAL A C 1
ATOM 1900 O O . VAL A 1 241 ? 9.040 14.285 -4.277 1.00 96.88 241 VAL A O 1
ATOM 1903 N N . THR A 1 242 ? 10.087 15.115 -6.073 1.00 95.25 242 THR A N 1
ATOM 1904 C CA . THR A 1 242 ? 11.115 15.864 -5.328 1.00 95.25 242 THR A CA 1
ATOM 1905 C C . THR A 1 242 ? 10.800 17.348 -5.210 1.00 95.25 242 THR A C 1
ATOM 1907 O O . THR A 1 242 ? 11.241 17.997 -4.264 1.00 95.25 242 THR A O 1
ATOM 1910 N N . SER A 1 243 ? 10.045 17.918 -6.151 1.00 96.62 243 SER A N 1
ATOM 1911 C CA . SER A 1 243 ? 9.618 19.322 -6.112 1.00 96.62 243 SER A CA 1
ATOM 1912 C C . SER A 1 243 ? 8.310 19.530 -6.869 1.00 96.62 243 SER A C 1
ATOM 1914 O O . SER A 1 243 ? 8.004 18.830 -7.835 1.00 96.62 243 SER A O 1
ATOM 1916 N N . VAL A 1 244 ? 7.528 20.514 -6.428 1.00 95.75 244 VAL A N 1
ATOM 1917 C CA . VAL A 1 244 ? 6.257 20.904 -7.048 1.00 95.75 244 VAL A CA 1
ATOM 1918 C C . VAL A 1 244 ? 6.423 22.303 -7.624 1.00 95.75 244 VAL A C 1
ATOM 1920 O O . VAL A 1 244 ? 6.780 23.229 -6.901 1.00 95.75 244 VAL A O 1
ATOM 1923 N N . PHE A 1 245 ? 6.156 22.461 -8.917 1.00 93.38 245 PHE A N 1
ATOM 1924 C CA . PHE A 1 245 ? 6.215 23.749 -9.601 1.00 93.38 245 PHE A CA 1
ATOM 1925 C C . PHE A 1 245 ? 4.812 24.244 -9.962 1.00 93.38 245 PHE A C 1
ATOM 1927 O O . PHE A 1 245 ? 3.831 23.495 -9.973 1.00 93.38 245 PHE A O 1
ATOM 1934 N N . ALA A 1 246 ? 4.720 25.522 -10.330 1.00 86.25 246 ALA A N 1
ATOM 1935 C CA . ALA A 1 246 ? 3.507 26.081 -10.909 1.00 86.25 246 ALA A CA 1
ATOM 1936 C C . ALA A 1 246 ? 3.109 25.358 -12.216 1.00 86.25 246 ALA A C 1
ATOM 1938 O O . ALA A 1 246 ? 3.908 24.673 -12.860 1.00 86.25 246 ALA A O 1
ATOM 1939 N N . SER A 1 247 ? 1.863 25.557 -12.658 1.00 84.25 247 SER A N 1
ATOM 1940 C CA . SER A 1 247 ? 1.353 25.021 -13.934 1.00 84.25 247 SER A CA 1
ATOM 1941 C C . SER A 1 247 ? 1.372 23.485 -14.052 1.00 84.25 247 SER A C 1
ATOM 1943 O O . SER A 1 247 ? 1.624 22.946 -15.132 1.00 84.25 247 SER A O 1
ATOM 1945 N N . SER A 1 248 ? 1.098 22.758 -12.960 1.00 88.00 248 SER A N 1
ATOM 1946 C CA . SER A 1 248 ? 1.008 21.282 -12.946 1.00 88.00 248 SER A CA 1
ATOM 1947 C C . SER A 1 248 ? 2.278 20.563 -13.434 1.00 88.00 248 SER A C 1
ATOM 1949 O O . SER A 1 248 ? 2.201 19.494 -14.058 1.00 88.00 248 SER A O 1
ATOM 1951 N N . LYS A 1 249 ? 3.447 21.160 -13.179 1.00 93.06 249 LYS A N 1
ATOM 1952 C CA . LYS A 1 249 ? 4.765 20.569 -13.426 1.00 93.06 249 LYS A CA 1
ATOM 1953 C C . LYS A 1 249 ? 5.382 20.116 -12.107 1.00 93.06 249 LYS A C 1
ATOM 1955 O O . LYS A 1 249 ? 5.240 20.783 -11.089 1.00 93.06 249 LYS A O 1
ATOM 1960 N N . TYR A 1 250 ? 6.084 18.998 -12.151 1.00 96.94 250 TYR A N 1
ATOM 1961 C CA . TYR A 1 250 ? 6.677 18.357 -10.987 1.00 96.94 250 TYR A CA 1
ATOM 1962 C C . TYR A 1 250 ? 8.088 17.914 -11.336 1.00 96.94 250 TYR A C 1
ATOM 1964 O O . TYR A 1 250 ? 8.322 17.459 -12.453 1.00 96.94 250 TYR A O 1
ATOM 1972 N N . GLU A 1 251 ? 9.012 18.061 -10.398 1.00 97.00 251 GLU A N 1
ATOM 1973 C CA . GLU A 1 251 ? 10.304 17.389 -10.459 1.00 97.00 251 GLU A CA 1
ATOM 1974 C C . GLU A 1 251 ? 10.143 15.995 -9.859 1.00 97.00 251 GLU A C 1
ATOM 1976 O O . GLU A 1 251 ? 9.576 15.853 -8.770 1.00 97.00 251 GLU A O 1
ATOM 1981 N N . VAL A 1 252 ? 10.618 14.979 -10.569 1.00 96.62 252 VAL A N 1
ATOM 1982 C CA . VAL A 1 252 ? 10.621 13.592 -10.108 1.00 96.62 252 VAL A CA 1
ATOM 1983 C C . VAL A 1 252 ? 11.987 12.956 -10.347 1.00 96.62 252 VAL A C 1
ATOM 1985 O O . VAL A 1 252 ? 12.716 13.365 -11.252 1.00 96.62 252 VAL A O 1
ATOM 1988 N N . LYS A 1 253 ? 12.312 11.940 -9.553 1.00 93.81 253 LYS A N 1
ATOM 1989 C CA . LYS A 1 253 ? 13.476 11.058 -9.733 1.00 93.81 253 LYS A CA 1
ATOM 1990 C C . LYS A 1 253 ? 12.995 9.609 -9.788 1.00 93.81 253 LYS A C 1
ATOM 1992 O O . LYS A 1 253 ? 12.036 9.290 -9.081 1.00 93.81 253 LYS A O 1
ATOM 1997 N N . ASP A 1 254 ? 13.637 8.757 -10.583 1.00 92.88 254 ASP A N 1
ATOM 1998 C CA . ASP A 1 254 ? 13.441 7.305 -10.461 1.00 92.88 254 ASP A CA 1
ATOM 1999 C C . ASP A 1 254 ? 13.969 6.846 -9.088 1.00 92.88 254 ASP A C 1
ATOM 2001 O O . ASP A 1 254 ? 14.882 7.444 -8.507 1.00 92.88 254 ASP A O 1
ATOM 2005 N N . VAL A 1 255 ? 13.309 5.850 -8.505 1.00 90.94 255 VAL A N 1
ATOM 2006 C CA . VAL A 1 255 ? 13.664 5.308 -7.194 1.00 90.94 255 VAL A CA 1
ATOM 2007 C C . VAL A 1 255 ? 14.958 4.489 -7.212 1.00 90.94 255 VAL A C 1
ATOM 2009 O O . VAL A 1 255 ? 15.572 4.395 -6.150 1.00 90.94 255 VAL A O 1
ATOM 2012 N N . ASP A 1 256 ? 15.371 3.952 -8.368 1.00 87.56 256 ASP A N 1
ATOM 2013 C CA . ASP A 1 256 ? 16.630 3.198 -8.583 1.00 87.56 256 ASP A CA 1
ATOM 2014 C C . ASP A 1 256 ? 17.681 4.010 -9.373 1.00 87.56 256 ASP A C 1
ATOM 2016 O O . ASP A 1 256 ? 18.644 3.468 -9.905 1.00 87.56 256 ASP A O 1
ATOM 2020 N N . ASP A 1 257 ? 17.519 5.335 -9.469 1.00 79.69 257 ASP A N 1
ATOM 2021 C CA . ASP A 1 257 ? 18.455 6.169 -10.226 1.00 79.69 257 ASP A CA 1
ATOM 2022 C C . ASP A 1 257 ? 19.780 6.392 -9.480 1.00 79.69 257 ASP A C 1
ATOM 2024 O O . ASP A 1 257 ? 19.910 7.279 -8.625 1.00 79.69 257 ASP A O 1
ATOM 2028 N N . GLU A 1 258 ? 20.797 5.619 -9.856 1.00 72.38 258 GLU A N 1
ATOM 2029 C CA . GLU A 1 258 ? 22.171 5.768 -9.368 1.00 72.38 258 GLU A CA 1
ATOM 2030 C C . GLU A 1 258 ? 22.776 7.141 -9.709 1.00 72.38 258 GLU A C 1
ATOM 2032 O O . GLU A 1 258 ? 23.540 7.708 -8.919 1.00 72.38 258 GLU A O 1
ATOM 2037 N N . GLN A 1 259 ? 22.414 7.706 -10.866 1.00 74.56 259 GLN A N 1
ATOM 2038 C CA . GLN A 1 259 ? 22.932 8.984 -11.365 1.00 74.56 259 GLN A CA 1
ATOM 2039 C C . GLN A 1 259 ? 22.209 10.183 -10.740 1.00 74.56 259 GLN A C 1
ATOM 2041 O O . GLN A 1 259 ? 22.684 11.317 -10.852 1.00 74.56 259 GLN A O 1
ATOM 2046 N N . LYS A 1 260 ? 21.094 9.940 -10.033 1.00 76.69 260 LYS A N 1
ATOM 2047 C CA . LYS A 1 260 ? 20.247 10.958 -9.390 1.00 76.69 260 LYS A CA 1
ATOM 2048 C C . LYS A 1 260 ? 19.775 12.032 -10.373 1.00 76.69 260 LYS A C 1
ATOM 2050 O O . LYS A 1 260 ? 19.644 13.205 -9.999 1.00 76.69 260 LYS A O 1
ATOM 2055 N N . ALA A 1 261 ? 19.538 11.642 -11.622 1.00 85.69 261 ALA A N 1
ATOM 2056 C CA . ALA A 1 261 ? 18.931 12.504 -12.610 1.00 85.69 261 ALA A CA 1
ATOM 2057 C C . ALA A 1 261 ? 17.525 12.906 -12.152 1.00 85.69 261 ALA A C 1
ATOM 2059 O O . ALA A 1 261 ? 16.805 12.199 -11.440 1.00 85.69 261 ALA A O 1
ATOM 2060 N N . LYS A 1 262 ? 17.141 14.119 -12.536 1.00 91.94 262 LYS A N 1
ATOM 2061 C CA . LYS A 1 262 ? 15.851 14.689 -12.182 1.00 91.94 262 LYS A CA 1
ATOM 2062 C C . LYS A 1 262 ? 15.112 15.094 -13.435 1.00 91.94 262 LYS A C 1
ATOM 2064 O O . LYS A 1 262 ? 15.677 15.718 -14.332 1.00 91.94 262 LYS A O 1
ATOM 2069 N N . TYR A 1 263 ? 13.825 14.786 -13.461 1.00 94.88 263 TYR A N 1
ATOM 2070 C CA . TYR A 1 263 ? 12.975 14.973 -14.623 1.00 94.88 263 TYR A CA 1
ATOM 2071 C C . TYR A 1 263 ? 11.834 15.918 -14.287 1.00 94.88 263 TYR A C 1
ATOM 2073 O O . TYR A 1 263 ? 11.174 15.781 -13.259 1.00 94.88 263 TYR A O 1
ATOM 2081 N N . ILE A 1 264 ? 11.558 16.863 -15.185 1.00 95.25 264 ILE A N 1
ATOM 2082 C CA . ILE A 1 264 ? 10.381 17.725 -15.072 1.00 95.25 264 ILE A CA 1
ATOM 2083 C C . ILE A 1 264 ? 9.231 17.086 -15.846 1.00 95.25 264 ILE A C 1
ATOM 2085 O O . ILE A 1 264 ? 9.224 17.051 -17.078 1.00 95.25 264 ILE A O 1
ATOM 2089 N N . VAL A 1 265 ? 8.220 16.619 -15.118 1.00 94.38 265 VAL A N 1
ATOM 2090 C CA . VAL A 1 265 ? 7.084 15.867 -15.657 1.00 94.38 265 VAL A CA 1
ATOM 2091 C C . VAL A 1 265 ? 5.775 16.611 -15.382 1.00 94.38 265 VAL A C 1
ATOM 2093 O O . VAL A 1 265 ? 5.570 17.228 -14.337 1.00 94.38 265 VAL A O 1
ATOM 2096 N N . ARG A 1 266 ? 4.854 16.589 -16.351 1.00 93.38 266 ARG A N 1
ATOM 2097 C CA . ARG A 1 266 ? 3.501 17.148 -16.186 1.00 93.38 266 ARG A CA 1
ATOM 2098 C C . ARG A 1 266 ? 2.594 16.167 -15.452 1.00 93.38 266 ARG A C 1
ATOM 2100 O O . ARG A 1 266 ? 2.681 14.965 -15.689 1.00 93.38 266 ARG A O 1
ATOM 2107 N N . ARG A 1 267 ? 1.617 16.674 -14.690 1.00 93.19 267 ARG A N 1
ATOM 2108 C CA . ARG A 1 267 ? 0.593 15.857 -14.002 1.00 93.19 267 ARG A CA 1
ATOM 2109 C C . ARG A 1 267 ? -0.073 14.809 -14.899 1.00 93.19 267 ARG A C 1
ATOM 2111 O O . ARG A 1 267 ? -0.361 13.704 -14.444 1.00 93.19 267 ARG A O 1
ATOM 2118 N N . SER A 1 268 ? -0.299 15.138 -16.172 1.00 91.75 268 SER A N 1
ATOM 2119 C CA . SER A 1 268 ? -0.921 14.249 -17.159 1.00 91.75 268 SER A CA 1
ATOM 2120 C C . SER A 1 268 ? -0.085 13.012 -17.510 1.00 91.75 268 SER A C 1
ATOM 2122 O O . SER A 1 268 ? -0.662 12.027 -17.963 1.00 91.75 268 SER A O 1
ATOM 2124 N N . ARG A 1 269 ? 1.229 13.025 -17.265 1.00 94.06 269 ARG A N 1
ATOM 2125 C CA . ARG A 1 269 ? 2.163 11.904 -17.477 1.00 94.06 269 ARG A CA 1
ATOM 2126 C C . ARG A 1 269 ? 2.514 11.174 -16.177 1.00 94.06 269 ARG A C 1
ATOM 2128 O O . ARG A 1 269 ? 3.516 10.474 -16.130 1.00 94.06 269 ARG A O 1
ATOM 2135 N N . MET A 1 270 ? 1.718 11.359 -15.125 1.00 95.69 270 MET A N 1
ATOM 2136 C CA . MET A 1 270 ? 1.925 10.699 -13.839 1.00 95.69 270 MET A CA 1
ATOM 2137 C C . MET A 1 270 ? 0.645 10.040 -13.337 1.00 95.69 270 MET A C 1
ATOM 2139 O O . MET A 1 270 ? -0.464 10.544 -13.570 1.00 95.69 270 MET A O 1
ATOM 2143 N N . ILE A 1 271 ? 0.814 8.937 -12.619 1.00 97.00 271 ILE A N 1
ATOM 2144 C CA . ILE A 1 271 ? -0.239 8.206 -11.921 1.00 97.00 271 ILE A CA 1
ATOM 2145 C C . ILE A 1 271 ? 0.228 8.022 -10.475 1.00 97.00 271 ILE A C 1
ATOM 2147 O O . ILE A 1 271 ? 1.230 7.348 -10.251 1.00 97.00 271 ILE A O 1
ATOM 2151 N N . PRO A 1 272 ? -0.432 8.646 -9.488 1.00 97.44 272 PRO A N 1
ATOM 2152 C CA . PRO A 1 272 ? -0.106 8.417 -8.086 1.00 97.44 272 PRO A CA 1
ATOM 2153 C C . PRO A 1 272 ? -0.383 6.968 -7.705 1.00 97.44 272 PRO A C 1
ATOM 2155 O O . PRO A 1 272 ? -1.407 6.423 -8.119 1.00 97.44 272 PRO A O 1
ATOM 2158 N N . LEU A 1 273 ? 0.511 6.364 -6.924 1.00 97.88 273 LEU A N 1
ATOM 2159 C CA . LEU A 1 273 ? 0.292 5.000 -6.455 1.00 97.88 273 LEU A CA 1
ATOM 2160 C C . LEU A 1 273 ? -0.845 4.944 -5.423 1.00 97.88 273 LEU A C 1
ATOM 2162 O O . LEU A 1 273 ? -0.991 5.893 -4.641 1.00 97.88 273 LEU A O 1
ATOM 2166 N N . PRO A 1 274 ? -1.605 3.834 -5.369 1.00 97.44 274 PRO A N 1
ATOM 2167 C CA . PRO A 1 274 ? -2.526 3.549 -4.283 1.00 97.44 274 PRO A CA 1
ATOM 2168 C C . PRO A 1 274 ? -1.857 3.748 -2.923 1.00 97.44 274 PRO A C 1
ATOM 2170 O O . PRO A 1 274 ? -0.709 3.352 -2.688 1.00 97.44 274 PRO A O 1
ATOM 2173 N N . ARG A 1 275 ? -2.587 4.395 -2.019 1.00 95.94 275 ARG A N 1
ATOM 2174 C CA . ARG A 1 275 ? -2.167 4.584 -0.633 1.00 95.94 275 ARG A CA 1
ATOM 2175 C C . ARG A 1 275 ? -2.581 3.391 0.216 1.00 95.94 275 ARG A C 1
ATOM 2177 O O . ARG A 1 275 ? -1.830 3.014 1.111 1.00 95.94 275 ARG A O 1
ATOM 2184 N N . TRP A 1 276 ? -3.740 2.811 -0.080 1.00 97.38 276 TRP A N 1
ATOM 2185 C CA . TRP A 1 276 ? -4.289 1.686 0.660 1.00 97.38 276 TRP A CA 1
ATOM 2186 C C . TRP A 1 276 ? -4.520 0.483 -0.246 1.00 97.38 276 TRP A C 1
ATOM 2188 O O . TRP A 1 276 ? -4.885 0.624 -1.415 1.00 97.38 276 TRP A O 1
ATOM 2198 N N . ARG A 1 277 ? -4.354 -0.707 0.328 1.00 97.69 277 ARG A N 1
ATOM 2199 C CA . ARG A 1 277 ? -4.890 -1.945 -0.244 1.00 97.69 277 ARG A CA 1
ATOM 2200 C C . ARG A 1 277 ? -6.406 -1.969 -0.060 1.00 97.69 277 ARG A C 1
ATOM 2202 O O . ARG A 1 277 ? -6.900 -1.496 0.966 1.00 97.69 277 ARG A O 1
ATOM 2209 N N . ALA A 1 278 ? -7.115 -2.528 -1.030 1.00 97.38 278 ALA A N 1
ATOM 2210 C CA . ALA A 1 278 ? -8.508 -2.920 -0.868 1.00 97.38 278 ALA A CA 1
ATOM 2211 C C . ALA A 1 278 ? -8.570 -4.302 -0.201 1.00 97.38 278 ALA A C 1
ATOM 2213 O O . ALA A 1 278 ? -7.705 -5.153 -0.438 1.00 97.38 278 ALA A O 1
ATOM 2214 N N . ASP A 1 279 ? -9.573 -4.512 0.646 1.00 96.06 279 ASP A N 1
ATOM 2215 C CA . ASP A 1 279 ? -9.865 -5.819 1.233 1.00 96.06 279 ASP A CA 1
ATOM 2216 C C . ASP A 1 279 ? -10.759 -6.611 0.269 1.00 96.06 279 ASP A C 1
ATOM 2218 O O . ASP A 1 279 ? -11.900 -6.200 0.062 1.00 96.06 279 ASP A O 1
ATOM 2222 N N . PRO A 1 280 ? -10.306 -7.736 -0.313 1.00 96.44 280 PRO A N 1
ATOM 2223 C CA . PRO A 1 280 ? -11.126 -8.502 -1.250 1.00 96.44 280 PRO A CA 1
ATOM 2224 C C . PRO A 1 280 ? -12.456 -8.988 -0.667 1.00 96.44 280 PRO A C 1
ATOM 2226 O O . PRO A 1 280 ? -13.413 -9.170 -1.413 1.00 96.44 280 PRO A O 1
ATOM 2229 N N . LEU A 1 281 ? -12.549 -9.172 0.655 1.00 94.06 281 LEU A N 1
ATOM 2230 C CA . LEU A 1 281 ? -13.771 -9.662 1.299 1.00 94.06 281 LEU A CA 1
ATOM 2231 C C . LEU A 1 281 ? -14.838 -8.575 1.477 1.00 94.06 281 LEU A C 1
ATOM 2233 O O . LEU A 1 281 ? -16.019 -8.891 1.590 1.00 94.06 281 LEU A O 1
ATOM 2237 N N . ARG A 1 282 ? -14.434 -7.301 1.528 1.00 92.69 282 ARG A N 1
ATOM 2238 C CA . ARG A 1 282 ? -15.332 -6.163 1.796 1.00 92.69 282 ARG A CA 1
ATOM 2239 C C . ARG A 1 282 ? -15.488 -5.241 0.595 1.00 92.69 282 ARG A C 1
ATOM 2241 O O . ARG A 1 282 ? -16.583 -4.777 0.301 1.00 92.69 282 ARG A O 1
ATOM 2248 N N . ASP A 1 283 ? -14.384 -5.011 -0.101 1.00 94.75 283 ASP A N 1
ATOM 2249 C CA . ASP A 1 283 ? -14.204 -3.981 -1.114 1.00 94.75 283 ASP A CA 1
ATOM 2250 C C . ASP A 1 283 ? -13.699 -4.597 -2.431 1.00 94.75 283 ASP A C 1
ATOM 2252 O O . ASP A 1 283 ? -12.854 -4.021 -3.114 1.00 94.75 283 ASP A O 1
ATOM 2256 N N . SER A 1 284 ? -14.207 -5.774 -2.818 1.00 95.19 284 SER A N 1
ATOM 2257 C CA . SER A 1 284 ? -13.826 -6.455 -4.072 1.00 95.19 284 SER A CA 1
ATOM 2258 C C . SER A 1 284 ? -14.032 -5.589 -5.321 1.00 95.19 284 SER A C 1
ATOM 2260 O O . SER A 1 284 ? -13.271 -5.684 -6.278 1.00 95.19 284 SER A O 1
ATOM 2262 N N . HIS A 1 285 ? -15.017 -4.689 -5.295 1.00 95.00 285 HIS A N 1
ATOM 2263 C CA . HIS A 1 285 ? -15.273 -3.699 -6.345 1.00 95.00 285 HIS A CA 1
ATOM 2264 C C . HIS A 1 285 ? -14.156 -2.645 -6.485 1.00 95.00 285 HIS A C 1
ATOM 2266 O O . HIS A 1 285 ? -14.066 -1.977 -7.512 1.00 95.00 285 HIS A O 1
ATOM 2272 N N . ALA A 1 286 ? -13.296 -2.498 -5.472 1.00 97.06 286 ALA A N 1
ATOM 2273 C CA . ALA A 1 286 ? -12.099 -1.663 -5.500 1.00 97.06 286 ALA A CA 1
ATOM 2274 C C . ALA A 1 286 ? -10.851 -2.440 -5.965 1.00 97.06 286 ALA A C 1
ATOM 2276 O O . ALA A 1 286 ? -9.731 -1.953 -5.806 1.00 97.06 286 ALA A O 1
ATOM 2277 N N . LEU A 1 287 ? -11.013 -3.636 -6.538 1.00 98.31 287 LEU A N 1
ATOM 2278 C CA . LEU A 1 287 ? -9.961 -4.399 -7.208 1.00 98.31 287 LEU A CA 1
ATOM 2279 C C . LEU A 1 287 ? -10.152 -4.356 -8.731 1.00 98.31 287 LEU A C 1
ATOM 2281 O O . LEU A 1 287 ? -11.257 -4.160 -9.234 1.00 98.31 287 LEU A O 1
ATOM 2285 N N . PHE A 1 288 ? -9.069 -4.548 -9.482 1.00 98.50 288 PHE A N 1
ATOM 2286 C CA . PHE A 1 288 ? -9.172 -4.780 -10.920 1.00 98.50 288 PHE A CA 1
ATOM 2287 C C . PHE A 1 288 ? -9.741 -6.187 -11.153 1.00 98.50 288 PHE A C 1
ATOM 2289 O O . PHE A 1 288 ? -9.251 -7.126 -10.529 1.00 98.50 288 PHE A O 1
ATOM 2296 N N . PRO A 1 289 ? -10.744 -6.368 -12.029 1.00 98.19 289 PRO A N 1
ATOM 2297 C CA . PRO A 1 289 ? -11.278 -7.694 -12.325 1.00 98.19 289 PRO A CA 1
ATOM 2298 C C . PRO A 1 289 ? -10.316 -8.509 -13.200 1.00 98.19 289 PRO A C 1
ATOM 2300 O O . PRO A 1 289 ? -9.457 -7.949 -13.885 1.00 98.19 289 PRO A O 1
ATOM 2303 N N . VAL A 1 290 ? -10.502 -9.831 -13.227 1.00 98.50 290 VAL A N 1
ATOM 2304 C CA . VAL A 1 290 ? -9.827 -10.725 -14.186 1.00 98.50 290 VAL A CA 1
ATOM 2305 C C . VAL A 1 290 ? -10.070 -10.235 -15.619 1.00 98.50 290 VAL A C 1
ATOM 2307 O O . VAL A 1 290 ? -11.169 -9.798 -15.961 1.00 98.50 290 VAL A O 1
ATOM 2310 N N . GLY A 1 291 ? -9.029 -10.265 -16.449 1.00 98.06 291 GLY A N 1
ATOM 2311 C CA . GLY A 1 291 ? -9.042 -9.755 -17.820 1.00 98.06 291 GLY A CA 1
ATOM 2312 C C . GLY A 1 291 ? -8.847 -8.239 -17.943 1.00 98.06 291 GLY A C 1
ATOM 2313 O O . GLY A 1 291 ? -8.731 -7.731 -19.059 1.00 98.06 291 GLY A O 1
ATOM 2314 N N . ALA A 1 292 ? -8.781 -7.487 -16.837 1.00 98.25 292 ALA A N 1
ATOM 2315 C CA . ALA A 1 292 ? -8.538 -6.049 -16.901 1.00 98.25 292 ALA A CA 1
ATOM 2316 C C . ALA A 1 292 ? -7.133 -5.733 -17.435 1.00 98.25 292 ALA A C 1
ATOM 2318 O O . ALA A 1 292 ? -6.139 -6.289 -16.968 1.00 98.25 292 ALA A O 1
ATOM 2319 N N . ILE A 1 293 ? -7.054 -4.777 -18.365 1.00 98.00 293 ILE A N 1
ATOM 2320 C CA . ILE A 1 293 ? -5.784 -4.232 -18.855 1.00 98.00 293 ILE A CA 1
ATOM 2321 C C . ILE A 1 293 ? -5.271 -3.199 -17.853 1.00 98.00 293 ILE A C 1
ATOM 2323 O O . ILE A 1 293 ? -5.918 -2.179 -17.589 1.00 98.00 293 ILE A O 1
ATOM 2327 N N . VAL A 1 294 ? -4.073 -3.439 -17.337 1.00 98.38 294 VAL A N 1
ATOM 2328 C CA . VAL A 1 294 ? -3.445 -2.639 -16.285 1.00 98.38 294 VAL A CA 1
ATOM 2329 C C . VAL A 1 294 ? -2.044 -2.195 -16.685 1.00 98.38 294 VAL A C 1
ATOM 2331 O O . VAL A 1 294 ? -1.443 -2.691 -17.637 1.00 98.38 294 VAL A O 1
ATOM 2334 N N . LEU A 1 295 ? -1.533 -1.221 -15.944 1.00 98.06 295 LEU A N 1
ATOM 2335 C CA . LEU A 1 295 ? -0.120 -0.889 -15.893 1.00 98.06 295 LEU A CA 1
ATOM 2336 C C . LEU A 1 295 ? 0.418 -1.431 -14.561 1.00 98.06 295 LEU A C 1
ATOM 2338 O O . LEU A 1 295 ? -0.017 -0.971 -13.508 1.00 98.06 295 LEU A O 1
ATOM 2342 N N . ALA A 1 296 ? 1.329 -2.400 -14.589 1.00 98.44 296 ALA A N 1
ATOM 2343 C CA . ALA A 1 296 ? 1.828 -3.075 -13.390 1.00 98.44 296 ALA A CA 1
ATOM 2344 C C . ALA A 1 296 ? 3.359 -3.024 -13.304 1.00 98.44 296 ALA A C 1
ATOM 2346 O O . ALA A 1 296 ? 4.031 -3.042 -14.333 1.00 98.44 296 ALA A O 1
ATOM 2347 N N . LEU A 1 297 ? 3.919 -2.924 -12.095 1.00 97.88 297 LEU A N 1
ATOM 2348 C CA . LEU A 1 297 ? 5.373 -2.943 -11.898 1.00 97.88 297 LEU A CA 1
ATOM 2349 C C . LEU A 1 297 ? 5.904 -4.353 -12.171 1.00 97.88 297 LEU A C 1
ATOM 2351 O O . LEU A 1 297 ? 5.462 -5.306 -11.527 1.00 97.88 297 LEU A O 1
ATOM 2355 N N . TYR A 1 298 ? 6.855 -4.490 -13.094 1.00 96.12 298 TYR A N 1
ATOM 2356 C CA . TYR A 1 298 ? 7.450 -5.794 -13.369 1.00 96.12 298 TYR A CA 1
ATOM 2357 C C . TYR A 1 298 ? 8.324 -6.230 -12.183 1.00 96.12 298 TYR A C 1
ATOM 2359 O O . TYR A 1 298 ? 9.109 -5.408 -11.685 1.00 96.12 298 TYR A O 1
ATOM 2367 N N . PRO A 1 299 ? 8.220 -7.485 -11.707 1.00 94.50 299 PRO A N 1
ATOM 2368 C CA . PRO A 1 299 ? 8.948 -7.938 -10.525 1.00 94.50 299 PRO A CA 1
ATOM 2369 C C . PRO A 1 299 ? 10.457 -7.678 -10.605 1.00 94.50 299 PRO A C 1
ATOM 2371 O O . PRO A 1 299 ? 11.076 -7.894 -11.642 1.00 94.50 299 PRO A O 1
ATOM 2374 N N . GLN A 1 300 ? 11.055 -7.244 -9.488 1.00 91.44 300 GLN A N 1
ATOM 2375 C CA . GLN A 1 300 ? 12.490 -6.917 -9.376 1.00 91.44 300 GLN A CA 1
ATOM 2376 C C . GLN A 1 300 ? 12.967 -5.775 -10.297 1.00 91.44 300 GLN A C 1
ATOM 2378 O O . GLN A 1 300 ? 14.155 -5.664 -10.608 1.00 91.44 300 GLN A O 1
ATOM 2383 N N . THR A 1 301 ? 12.054 -4.899 -10.718 1.00 93.31 301 THR A N 1
ATOM 2384 C CA . THR A 1 301 ? 12.376 -3.696 -11.492 1.00 93.31 301 THR A CA 1
ATOM 2385 C C . THR A 1 301 ? 11.668 -2.466 -10.927 1.00 93.31 301 THR A C 1
ATOM 2387 O O . THR A 1 301 ? 10.785 -2.567 -10.075 1.00 93.31 301 THR A O 1
ATOM 2390 N N . THR A 1 302 ? 12.026 -1.296 -11.450 1.00 94.44 302 THR A N 1
ATOM 2391 C CA . THR A 1 302 ? 11.325 -0.027 -11.216 1.00 94.44 302 THR A CA 1
ATOM 2392 C C . THR A 1 302 ? 10.447 0.388 -12.393 1.00 94.44 302 THR A C 1
ATOM 2394 O O . THR A 1 302 ? 9.974 1.519 -12.439 1.00 94.44 302 THR A O 1
ATOM 2397 N N . CYS A 1 303 ? 10.205 -0.498 -13.359 1.00 96.38 303 CYS A N 1
ATOM 2398 C CA . CYS A 1 303 ? 9.462 -0.171 -14.570 1.00 96.38 303 CYS A CA 1
ATOM 2399 C C . CYS A 1 303 ? 8.066 -0.788 -14.545 1.00 96.38 303 CYS A C 1
ATOM 2401 O O . CYS A 1 303 ? 7.877 -1.940 -14.149 1.00 96.38 303 CYS A O 1
ATOM 2403 N N . PHE A 1 304 ? 7.086 -0.014 -14.996 1.00 97.88 304 PHE A N 1
ATOM 2404 C CA . PHE A 1 304 ? 5.734 -0.493 -15.193 1.00 97.88 304 PHE A CA 1
ATOM 2405 C C . PHE A 1 304 ? 5.488 -0.849 -16.654 1.00 97.88 304 PHE A C 1
ATOM 2407 O O . PHE A 1 304 ? 5.804 -0.072 -17.557 1.00 97.88 304 PHE A O 1
ATOM 2414 N N . TYR A 1 305 ? 4.831 -1.982 -16.866 1.00 97.06 305 TYR A N 1
ATOM 2415 C CA . TYR A 1 305 ? 4.484 -2.493 -18.184 1.00 97.06 305 TYR A CA 1
ATOM 2416 C C . TYR A 1 305 ? 2.999 -2.798 -18.269 1.00 97.06 305 TYR A C 1
ATOM 2418 O O . TYR A 1 305 ? 2.302 -2.944 -17.260 1.00 97.06 305 TYR A O 1
ATOM 2426 N N . LYS A 1 306 ? 2.506 -2.851 -19.502 1.00 97.31 306 LYS A N 1
ATOM 2427 C CA . LYS A 1 306 ? 1.138 -3.259 -19.777 1.00 97.31 306 LYS A CA 1
ATOM 2428 C C . LYS A 1 306 ? 0.990 -4.747 -19.463 1.00 97.31 306 LYS A C 1
ATOM 2430 O O . LYS A 1 306 ? 1.838 -5.551 -19.842 1.00 97.31 306 LYS A O 1
ATOM 2435 N N . GLY A 1 307 ? -0.085 -5.095 -18.774 1.00 97.94 307 GLY A N 1
ATOM 2436 C CA . GLY A 1 307 ? -0.413 -6.476 -18.453 1.00 97.94 307 GLY A CA 1
ATOM 2437 C C . GLY A 1 307 ? -1.911 -6.683 -18.321 1.00 97.94 307 GLY A C 1
ATOM 2438 O O . GLY A 1 307 ? -2.693 -5.728 -18.366 1.00 97.94 307 GLY A O 1
ATOM 2439 N N . VAL A 1 308 ? -2.296 -7.941 -18.166 1.00 98.31 308 VAL A N 1
ATOM 2440 C CA . VAL A 1 308 ? -3.673 -8.386 -17.981 1.00 98.31 308 VAL A CA 1
ATOM 2441 C C . VAL A 1 308 ? -3.771 -9.093 -16.635 1.00 98.31 308 VAL A C 1
ATOM 2443 O O . VAL A 1 308 ? -2.901 -9.895 -16.290 1.00 98.31 308 VAL A O 1
ATOM 2446 N N . ILE A 1 309 ? -4.808 -8.776 -15.859 1.00 98.75 309 ILE A N 1
ATOM 2447 C CA . ILE A 1 309 ? -5.080 -9.479 -14.602 1.00 98.75 309 ILE A CA 1
ATOM 2448 C C . ILE A 1 309 ? -5.502 -10.913 -14.911 1.00 98.75 309 ILE A C 1
ATOM 2450 O O . ILE A 1 309 ? -6.548 -11.132 -15.517 1.00 98.75 309 ILE A O 1
ATOM 2454 N N . ASP A 1 310 ? -4.703 -11.869 -14.461 1.00 98.50 310 ASP A N 1
ATOM 2455 C CA . ASP A 1 310 ? -4.995 -13.298 -14.552 1.00 98.50 310 ASP A CA 1
ATOM 2456 C C . ASP A 1 310 ? -5.766 -13.765 -13.309 1.00 98.50 310 ASP A C 1
ATOM 2458 O O . ASP A 1 310 ? -6.841 -14.354 -13.415 1.00 98.50 310 ASP A O 1
ATOM 2462 N N . GLN A 1 311 ? -5.286 -13.381 -12.121 1.00 98.56 311 GLN A N 1
ATOM 2463 C CA . GLN A 1 311 ? -5.922 -13.706 -10.846 1.00 98.56 311 GLN A CA 1
ATOM 2464 C C . GLN A 1 311 ? -5.997 -12.485 -9.927 1.00 98.56 311 GLN A C 1
ATOM 2466 O O . GLN A 1 311 ? -5.042 -11.713 -9.796 1.00 98.56 311 GLN A O 1
ATOM 2471 N N . VAL A 1 312 ? -7.144 -12.327 -9.263 1.00 98.44 312 VAL A N 1
ATOM 2472 C CA . VAL A 1 312 ? -7.376 -11.295 -8.245 1.00 98.44 312 VAL A CA 1
ATOM 2473 C C . VAL A 1 312 ? -7.023 -11.810 -6.842 1.00 98.44 312 VAL A C 1
ATOM 2475 O O . VAL A 1 312 ? -7.209 -13.001 -6.581 1.00 98.44 312 VAL A O 1
ATOM 2478 N N . PRO A 1 313 ? -6.557 -10.942 -5.922 1.00 98.25 313 PRO A N 1
ATOM 2479 C CA . PRO A 1 313 ? -6.323 -11.312 -4.529 1.00 98.25 313 PRO A CA 1
ATOM 2480 C C . PRO A 1 313 ? -7.577 -11.914 -3.883 1.00 98.25 313 PRO A C 1
ATOM 2482 O O . PRO A 1 313 ? -8.662 -11.344 -4.004 1.00 98.25 313 PRO A O 1
ATOM 2485 N N . VAL A 1 314 ? -7.428 -13.035 -3.172 1.00 97.62 314 VAL A N 1
ATOM 2486 C CA . VAL A 1 314 ? -8.531 -13.694 -2.444 1.00 97.62 314 VAL A CA 1
ATOM 2487 C C . VAL A 1 314 ? -8.607 -13.176 -1.011 1.00 97.62 314 VAL A C 1
ATOM 2489 O O . VAL A 1 314 ? -9.687 -12.963 -0.462 1.00 97.62 314 VAL A O 1
ATOM 2492 N N . THR A 1 315 ? -7.449 -12.925 -0.409 1.00 96.19 315 THR A N 1
ATOM 2493 C CA . THR A 1 315 ? -7.298 -12.316 0.906 1.00 96.19 315 THR A CA 1
ATOM 2494 C C . THR A 1 315 ? -6.554 -10.991 0.800 1.00 96.19 315 THR A C 1
ATOM 2496 O O . THR A 1 315 ? -5.865 -10.703 -0.179 1.00 96.19 315 THR A O 1
ATOM 2499 N N . ALA A 1 316 ? -6.643 -10.167 1.844 1.00 92.31 316 ALA A N 1
ATOM 2500 C CA . ALA A 1 316 ? -5.930 -8.894 1.885 1.00 92.31 316 ALA A CA 1
ATOM 2501 C C . ALA A 1 316 ? -4.399 -9.042 1.743 1.00 92.31 316 ALA A C 1
ATOM 2503 O O . ALA A 1 316 ? -3.738 -8.074 1.366 1.00 92.31 316 ALA A O 1
ATOM 2504 N N . ALA A 1 317 ? -3.826 -10.203 2.081 1.00 92.81 317 ALA A N 1
ATOM 2505 C CA . ALA A 1 317 ? -2.386 -10.456 2.028 1.00 92.81 317 ALA A CA 1
ATOM 2506 C C . ALA A 1 317 ? -1.886 -10.914 0.649 1.00 92.81 317 ALA A C 1
ATOM 2508 O O . ALA A 1 317 ? -0.676 -10.884 0.422 1.00 92.81 317 ALA A O 1
ATOM 2509 N N . ASP A 1 318 ? -2.795 -11.311 -0.242 1.00 97.06 318 ASP A N 1
ATOM 2510 C CA . ASP A 1 318 ? -2.441 -11.854 -1.547 1.00 97.06 318 ASP A CA 1
ATOM 2511 C C . ASP A 1 318 ? -2.095 -10.744 -2.549 1.00 97.06 318 ASP A C 1
ATOM 2513 O O . ASP A 1 318 ? -2.580 -9.606 -2.476 1.00 97.06 318 ASP A O 1
ATOM 2517 N N . ASP A 1 319 ? -1.259 -11.107 -3.515 1.00 98.12 319 ASP A N 1
ATOM 2518 C CA . ASP A 1 319 ? -0.922 -10.279 -4.667 1.00 98.12 319 ASP A CA 1
ATOM 2519 C C . ASP A 1 319 ? -1.895 -10.563 -5.830 1.00 98.12 319 ASP A C 1
ATOM 2521 O O . ASP A 1 319 ? -2.570 -11.593 -5.859 1.00 98.12 319 ASP A O 1
ATOM 2525 N N . TYR A 1 320 ? -1.957 -9.665 -6.817 1.00 98.69 320 TYR A N 1
ATOM 2526 C CA . TYR A 1 320 ? -2.524 -10.023 -8.122 1.00 98.69 320 TYR A CA 1
ATOM 2527 C C . TYR A 1 320 ? -1.574 -10.975 -8.841 1.00 98.69 320 TYR A C 1
ATOM 2529 O O . TYR A 1 320 ? -0.363 -10.823 -8.700 1.00 98.69 320 TYR A O 1
ATOM 2537 N N . LEU A 1 321 ? -2.094 -11.854 -9.695 1.00 98.75 321 LEU A N 1
ATOM 2538 C CA . LEU A 1 321 ? -1.287 -12.455 -10.757 1.00 98.75 321 LEU A CA 1
ATOM 2539 C C . LEU A 1 321 ? -1.523 -11.688 -12.057 1.00 98.75 321 LEU A C 1
ATOM 2541 O O . LEU A 1 321 ? -2.665 -11.515 -12.486 1.00 98.75 321 LEU A O 1
ATOM 2545 N N . VAL A 1 322 ? -0.443 -11.195 -12.661 1.00 98.75 322 VAL A N 1
ATOM 2546 C CA . VAL A 1 322 ? -0.478 -10.356 -13.865 1.00 98.75 322 VAL A CA 1
ATOM 2547 C C . VAL A 1 322 ? 0.346 -11.007 -14.966 1.00 98.75 322 VAL A C 1
ATOM 2549 O O . VAL A 1 322 ? 1.535 -11.262 -14.778 1.00 98.75 322 VAL A O 1
ATOM 2552 N N . ALA A 1 323 ? -0.272 -11.244 -16.119 1.00 98.38 323 ALA A N 1
ATOM 2553 C CA . ALA A 1 323 ? 0.426 -11.642 -17.336 1.00 98.38 323 ALA A CA 1
ATOM 2554 C C . ALA A 1 323 ? 0.833 -10.379 -18.109 1.00 98.38 323 ALA A C 1
ATOM 2556 O O . ALA A 1 323 ? -0.019 -9.587 -18.520 1.00 98.38 323 ALA A O 1
ATOM 2557 N N . PHE A 1 324 ? 2.132 -10.145 -18.268 1.00 98.31 324 PHE A N 1
ATOM 2558 C CA . PHE A 1 324 ? 2.669 -8.950 -18.924 1.00 98.31 324 PHE A CA 1
ATOM 2559 C C . PHE A 1 324 ? 2.759 -9.143 -20.430 1.00 98.31 324 PHE A C 1
ATOM 2561 O O . PHE A 1 324 ? 3.066 -10.240 -20.871 1.00 98.31 324 PHE A O 1
ATOM 2568 N N . GLU A 1 325 ? 2.539 -8.090 -21.218 1.00 96.12 325 GLU A N 1
ATOM 2569 C CA . GLU A 1 325 ? 2.839 -8.141 -22.654 1.00 96.12 325 GLU A CA 1
ATOM 2570 C C . GLU A 1 325 ? 4.349 -8.276 -22.858 1.00 96.12 325 GLU A C 1
ATOM 2572 O O . GLU A 1 325 ? 5.111 -7.379 -22.496 1.00 96.12 325 GLU A O 1
ATOM 2577 N N . ASP A 1 326 ? 4.769 -9.402 -23.429 1.00 93.81 326 ASP A N 1
ATOM 2578 C CA . ASP A 1 326 ? 6.171 -9.737 -23.641 1.00 93.81 326 ASP A CA 1
ATOM 2579 C C . ASP A 1 326 ? 6.329 -10.594 -24.905 1.00 93.81 326 ASP A C 1
ATOM 2581 O O . ASP A 1 326 ? 5.896 -11.746 -24.979 1.00 93.81 326 ASP A O 1
ATOM 2585 N N . SER A 1 327 ? 6.977 -10.009 -25.915 1.00 92.56 327 SER A N 1
ATOM 2586 C CA . SER A 1 327 ? 7.241 -10.645 -27.208 1.00 92.56 327 SER A CA 1
ATOM 2587 C C . SER A 1 327 ? 8.257 -11.785 -27.143 1.00 92.56 327 SER A C 1
ATOM 2589 O O . SER A 1 327 ? 8.421 -12.496 -28.131 1.00 92.56 327 SER A O 1
ATOM 2591 N N . ALA A 1 328 ? 8.961 -11.959 -26.020 1.00 93.31 328 ALA A N 1
ATOM 2592 C CA . ALA A 1 328 ? 9.833 -13.111 -25.813 1.00 93.31 328 ALA A CA 1
ATOM 2593 C C . ALA A 1 328 ? 9.042 -14.425 -25.699 1.00 93.31 328 ALA A C 1
ATOM 2595 O O . ALA A 1 328 ? 9.601 -15.500 -25.920 1.00 93.31 328 ALA A O 1
ATOM 2596 N N . PHE A 1 329 ? 7.745 -14.351 -25.382 1.00 93.06 329 PHE A N 1
ATOM 2597 C CA . PHE A 1 329 ? 6.871 -15.514 -25.289 1.00 93.06 329 PHE A CA 1
ATOM 2598 C C . PHE A 1 329 ? 6.060 -15.706 -26.581 1.00 93.06 329 PHE A C 1
ATOM 2600 O O . PHE A 1 329 ? 5.528 -14.728 -27.110 1.00 93.06 329 PHE A O 1
ATOM 2607 N N . PRO A 1 330 ? 5.883 -16.948 -27.077 1.00 91.56 330 PRO A N 1
ATOM 2608 C CA . PRO A 1 330 ? 5.142 -17.221 -28.315 1.00 91.56 330 PRO A CA 1
ATOM 2609 C C . PRO A 1 330 ? 3.708 -16.675 -28.333 1.00 91.56 330 PRO A C 1
ATOM 2611 O O . PRO A 1 330 ? 3.214 -16.248 -29.371 1.00 91.56 330 PRO A O 1
ATOM 2614 N N . GLN A 1 331 ? 3.044 -16.669 -27.177 1.00 91.25 331 GLN A N 1
ATOM 2615 C CA . GLN A 1 331 ? 1.694 -16.137 -26.995 1.00 91.25 331 GLN A CA 1
ATOM 2616 C C . GLN A 1 331 ? 1.641 -14.607 -26.826 1.00 91.25 331 GLN A C 1
ATOM 2618 O O . GLN A 1 331 ? 0.555 -14.049 -26.690 1.00 91.25 331 GLN A O 1
ATOM 2623 N N . GLY A 1 332 ? 2.791 -13.926 -26.787 1.00 94.81 332 GLY A N 1
ATOM 2624 C CA . GLY A 1 332 ? 2.900 -12.478 -26.577 1.00 94.81 332 GLY A CA 1
ATOM 2625 C C . GLY A 1 332 ? 2.704 -12.013 -25.130 1.00 94.81 332 GLY A C 1
ATOM 2626 O O . GLY A 1 332 ? 2.696 -10.808 -24.881 1.00 94.81 332 GLY A O 1
ATOM 2627 N N . TYR A 1 333 ? 2.554 -12.946 -24.184 1.00 96.88 333 TYR A N 1
ATOM 2628 C CA . TYR A 1 333 ? 2.387 -12.666 -22.760 1.00 96.88 333 TYR A CA 1
ATOM 2629 C C . TYR A 1 333 ? 3.316 -13.517 -21.896 1.00 96.88 333 TYR A C 1
ATOM 2631 O O . TYR A 1 333 ? 3.476 -14.715 -22.145 1.00 96.88 333 TYR A O 1
ATOM 2639 N N . SER A 1 334 ? 3.861 -12.922 -20.836 1.00 96.44 334 SER A N 1
ATOM 2640 C CA . SER A 1 334 ? 4.568 -13.642 -19.779 1.00 96.44 334 SER A CA 1
ATOM 2641 C C . SER A 1 334 ? 3.636 -14.635 -19.073 1.00 96.44 334 SER A C 1
ATOM 2643 O O . SER A 1 334 ? 2.416 -14.439 -19.067 1.00 96.44 334 SER A O 1
ATOM 2645 N N . PRO A 1 335 ? 4.173 -15.666 -18.395 1.00 97.00 335 PRO A N 1
ATOM 2646 C CA . PRO A 1 335 ? 3.396 -16.357 -17.372 1.00 97.00 335 PRO A CA 1
ATOM 2647 C C . PRO A 1 335 ? 2.887 -15.343 -16.326 1.00 97.00 335 PRO A C 1
ATOM 2649 O O . PRO A 1 335 ? 3.537 -14.307 -16.130 1.00 97.00 335 PRO A O 1
ATOM 2652 N N . PRO A 1 336 ? 1.754 -15.605 -15.652 1.00 98.19 336 PRO A N 1
ATOM 2653 C CA . PRO A 1 336 ? 1.251 -14.720 -14.609 1.00 98.19 336 PRO A CA 1
ATOM 2654 C C . PRO A 1 336 ? 2.260 -14.575 -13.464 1.00 98.19 336 PRO A C 1
ATOM 2656 O O . PRO A 1 336 ? 2.733 -15.565 -12.905 1.00 98.19 336 PRO A O 1
ATOM 2659 N N . LEU A 1 337 ? 2.598 -13.335 -13.112 1.00 98.25 337 LEU A N 1
ATOM 2660 C CA . LEU A 1 337 ? 3.556 -13.013 -12.055 1.00 98.25 337 LEU A CA 1
ATOM 2661 C C . LEU A 1 337 ? 2.873 -12.276 -10.895 1.00 98.25 337 LEU A C 1
ATOM 2663 O O . LEU A 1 337 ? 1.993 -11.448 -11.141 1.00 98.25 337 LEU A O 1
ATOM 2667 N N . PRO A 1 338 ? 3.291 -12.519 -9.639 1.00 98.19 338 PRO A N 1
ATOM 2668 C CA . PRO A 1 338 ? 2.716 -11.856 -8.478 1.00 98.19 338 PRO A CA 1
ATOM 2669 C C . PRO A 1 338 ? 3.101 -10.374 -8.422 1.00 98.19 338 PRO A C 1
ATOM 2671 O O . PRO A 1 338 ? 4.285 -10.024 -8.386 1.00 98.19 338 PRO A O 1
ATOM 2674 N N . VAL A 1 339 ? 2.097 -9.498 -8.366 1.00 98.38 339 VAL A N 1
ATOM 2675 C CA . VAL A 1 339 ? 2.259 -8.047 -8.235 1.00 98.38 339 VAL A CA 1
ATOM 2676 C C . VAL A 1 339 ? 1.392 -7.525 -7.081 1.00 98.38 339 VAL A C 1
ATOM 2678 O O . VAL A 1 339 ? 0.164 -7.647 -7.124 1.00 98.38 339 VAL A O 1
ATOM 2681 N N . PRO A 1 340 ? 1.989 -6.894 -6.052 1.00 97.94 340 PRO A N 1
ATOM 2682 C CA . PRO A 1 340 ? 1.231 -6.297 -4.957 1.00 97.94 340 PRO A CA 1
ATOM 2683 C C . PRO A 1 340 ? 0.236 -5.247 -5.450 1.00 97.94 340 PRO A C 1
ATOM 2685 O O . PRO A 1 340 ? 0.559 -4.465 -6.345 1.00 97.94 340 PRO A O 1
ATOM 2688 N N . GLN A 1 341 ? -0.931 -5.138 -4.801 1.00 98.12 341 GLN A N 1
ATOM 2689 C CA . GLN A 1 341 ? -1.997 -4.210 -5.220 1.00 98.12 341 GLN A CA 1
ATOM 2690 C C . GLN A 1 341 ? -1.505 -2.771 -5.461 1.00 98.12 341 GLN A C 1
ATOM 2692 O O . GLN A 1 341 ? -1.929 -2.112 -6.403 1.00 98.12 341 GLN A O 1
ATOM 2697 N N . ARG A 1 342 ? -0.569 -2.289 -4.631 1.00 97.62 342 ARG A N 1
ATOM 2698 C CA . ARG A 1 342 ? 0.006 -0.934 -4.718 1.00 97.62 342 ARG A CA 1
ATOM 2699 C C . ARG A 1 342 ? 0.736 -0.651 -6.036 1.00 97.62 342 ARG A C 1
ATOM 2701 O O . ARG A 1 342 ? 0.926 0.508 -6.396 1.00 97.62 342 ARG A O 1
ATOM 2708 N N . TYR A 1 343 ? 1.170 -1.692 -6.732 1.00 98.31 343 TYR A N 1
ATOM 2709 C CA . TYR A 1 343 ? 1.917 -1.601 -7.978 1.00 98.31 343 TYR A CA 1
ATOM 2710 C C . TYR A 1 343 ? 1.100 -1.995 -9.206 1.00 98.31 343 TYR A C 1
ATOM 2712 O O . TYR A 1 343 ? 1.669 -2.095 -10.288 1.00 98.31 343 TYR A O 1
ATOM 2720 N N . VAL A 1 344 ? -0.217 -2.152 -9.060 1.00 98.56 344 VAL A N 1
ATOM 2721 C CA . VAL A 1 344 ? -1.156 -2.346 -10.166 1.00 98.56 344 VAL A CA 1
ATOM 2722 C C . VAL A 1 344 ? -1.976 -1.071 -10.334 1.00 98.56 344 VAL A C 1
ATOM 2724 O O . VAL A 1 344 ? -2.640 -0.614 -9.406 1.00 98.56 344 VAL A O 1
ATOM 2727 N N . LEU A 1 345 ? -1.904 -0.463 -11.514 1.00 98.31 345 LEU A N 1
ATOM 2728 C CA . LEU A 1 345 ? -2.482 0.842 -11.820 1.00 98.31 345 LEU A CA 1
ATOM 2729 C C . LEU A 1 345 ? -3.395 0.762 -13.040 1.00 98.31 345 LEU A C 1
ATOM 2731 O O . LEU A 1 345 ? -3.227 -0.080 -13.923 1.00 98.31 345 LEU A O 1
ATOM 2735 N N . THR A 1 346 ? -4.319 1.716 -13.145 1.00 96.19 346 THR A N 1
ATOM 2736 C CA . THR A 1 346 ? -5.131 1.883 -14.352 1.00 96.19 346 THR A CA 1
ATOM 2737 C C . THR A 1 346 ? -4.221 2.133 -15.553 1.00 96.19 346 THR A C 1
ATOM 2739 O O . THR A 1 346 ? -3.408 3.064 -15.541 1.00 96.19 346 THR A O 1
ATOM 2742 N N . HIS A 1 347 ? -4.377 1.330 -16.606 1.00 93.81 347 HIS A N 1
ATOM 2743 C CA . HIS A 1 347 ? -3.639 1.539 -17.843 1.00 93.81 347 HIS A CA 1
ATOM 2744 C C . HIS A 1 347 ? -3.967 2.913 -18.443 1.00 93.81 347 HIS A C 1
ATOM 2746 O O . HIS A 1 347 ? -5.123 3.337 -18.515 1.00 93.81 347 HIS A O 1
ATOM 2752 N N . LYS A 1 348 ? -2.930 3.629 -18.881 1.00 88.94 348 LYS A N 1
ATOM 2753 C CA . LYS A 1 348 ? -3.054 4.982 -19.418 1.00 88.94 348 LYS A CA 1
ATOM 2754 C C . LYS A 1 348 ? -2.141 5.157 -20.615 1.00 88.94 348 LYS A C 1
ATOM 2756 O O . LYS A 1 348 ? -0.923 5.078 -20.482 1.00 88.94 348 LYS A O 1
ATOM 2761 N N . VAL A 1 349 ? -2.727 5.509 -21.755 1.00 84.31 349 VAL A N 1
ATOM 2762 C CA . VAL A 1 349 ? -1.965 5.863 -22.955 1.00 84.31 349 VAL A CA 1
ATOM 2763 C C . VAL A 1 349 ? -1.394 7.279 -22.791 1.00 84.31 349 VAL A C 1
ATOM 2765 O O . VAL A 1 349 ? -2.159 8.240 -22.632 1.00 84.31 349 VAL A O 1
ATOM 2768 N N . PRO A 1 350 ? -0.062 7.457 -22.798 1.00 77.06 350 PRO A N 1
ATOM 2769 C CA . PRO A 1 350 ? 0.541 8.778 -22.702 1.00 77.06 350 PRO A CA 1
ATOM 2770 C C . PRO A 1 350 ? 0.223 9.629 -23.936 1.00 77.06 350 PRO A C 1
ATOM 2772 O O . PRO A 1 350 ? 0.327 9.171 -25.071 1.00 77.06 350 PRO A O 1
ATOM 2775 N N . LYS A 1 351 ? -0.100 10.912 -23.736 1.00 70.94 351 LYS A N 1
ATOM 2776 C CA . LYS A 1 351 ? -0.228 11.857 -24.857 1.00 70.94 351 LYS A CA 1
ATOM 2777 C C . LYS A 1 351 ? 1.154 12.139 -25.459 1.00 70.94 351 LYS A C 1
ATOM 2779 O O . LYS A 1 351 ? 2.014 12.702 -24.777 1.00 70.94 351 LYS A O 1
ATOM 2784 N N . VAL A 1 352 ? 1.343 11.802 -26.735 1.00 63.78 352 VAL A N 1
ATOM 2785 C CA . VAL A 1 352 ? 2.550 12.138 -27.504 1.00 63.78 352 VAL A CA 1
ATOM 2786 C C . VAL A 1 352 ? 2.550 13.641 -27.794 1.00 63.78 352 VAL A C 1
ATOM 2788 O O . VAL A 1 352 ? 1.684 14.150 -28.504 1.00 63.78 352 VAL A O 1
ATOM 2791 N N . TYR A 1 353 ? 3.515 14.379 -27.244 1.00 58.12 353 TYR A N 1
ATOM 2792 C CA . TYR A 1 353 ? 3.725 15.773 -27.631 1.00 58.12 353 TYR A CA 1
ATOM 2793 C C . TYR A 1 353 ? 4.628 15.818 -28.862 1.00 58.12 353 TYR A C 1
ATOM 2795 O O . TYR A 1 353 ? 5.818 15.528 -28.764 1.00 58.12 353 TYR A O 1
ATOM 2803 N N . LYS A 1 354 ? 4.099 16.273 -30.004 1.00 51.81 354 LYS A N 1
ATOM 2804 C CA . LYS A 1 354 ? 4.960 16.841 -31.048 1.00 51.81 354 LYS A CA 1
ATOM 2805 C C . LYS A 1 354 ? 5.652 18.054 -30.423 1.00 51.81 354 LYS A C 1
ATOM 2807 O O . LYS A 1 354 ? 4.969 19.002 -30.025 1.00 51.81 354 LYS A O 1
ATOM 2812 N N . ARG A 1 355 ? 6.986 18.030 -30.286 1.00 48.09 355 ARG A N 1
ATOM 2813 C CA . ARG A 1 355 ? 7.753 19.262 -30.032 1.00 48.09 355 ARG A CA 1
ATOM 2814 C C . ARG A 1 355 ? 7.296 20.251 -31.106 1.00 48.09 355 ARG A C 1
ATOM 2816 O O . ARG A 1 355 ? 7.419 19.946 -32.289 1.00 48.09 355 ARG A O 1
ATOM 2823 N N . ARG A 1 356 ? 6.689 21.380 -30.716 1.00 41.59 356 ARG A N 1
ATOM 2824 C CA . ARG A 1 356 ? 6.419 22.463 -31.670 1.00 41.59 356 ARG A CA 1
ATOM 2825 C C . ARG A 1 356 ? 7.779 22.829 -32.251 1.00 41.59 356 ARG A C 1
ATOM 2827 O O . ARG A 1 356 ? 8.637 23.291 -31.503 1.00 41.59 356 ARG A O 1
ATOM 2834 N N . ALA A 1 357 ? 7.987 22.533 -33.532 1.00 44.28 357 ALA A N 1
ATOM 2835 C CA . ALA A 1 357 ? 9.153 23.004 -34.251 1.00 44.28 357 ALA A CA 1
ATOM 2836 C C . ALA A 1 357 ? 9.179 24.521 -34.069 1.00 44.28 357 ALA A C 1
ATOM 2838 O O . ALA A 1 357 ? 8.208 25.205 -34.400 1.00 44.28 357 ALA A O 1
ATOM 2839 N N . ILE A 1 358 ? 10.240 25.021 -33.445 1.00 41.97 358 ILE A N 1
ATOM 2840 C CA . ILE A 1 358 ? 10.510 26.450 -33.415 1.00 41.97 358 ILE A CA 1
ATOM 2841 C C . ILE A 1 358 ? 10.740 26.802 -34.883 1.00 41.97 358 ILE A C 1
ATOM 2843 O O . ILE A 1 358 ? 11.746 26.387 -35.457 1.00 41.97 358 ILE A O 1
ATOM 2847 N N . LYS A 1 359 ? 9.759 27.456 -35.517 1.00 38.50 359 LYS A N 1
ATOM 2848 C CA . LYS A 1 359 ? 9.985 28.109 -36.806 1.00 38.50 359 LYS A CA 1
ATOM 2849 C C . LYS A 1 359 ? 11.085 29.136 -36.546 1.00 38.50 359 LYS A C 1
ATOM 2851 O O . LYS A 1 359 ? 10.865 30.047 -35.748 1.00 38.50 359 LYS A O 1
ATOM 2856 N N . LYS A 1 360 ? 12.268 28.879 -37.102 1.00 40.78 360 LYS A N 1
ATOM 2857 C CA . LYS A 1 360 ? 13.308 29.894 -37.244 1.00 40.78 360 LYS A CA 1
ATOM 2858 C C . LYS A 1 360 ? 12.819 30.980 -38.186 1.00 40.78 360 LYS A C 1
ATOM 2860 O O . LYS A 1 360 ? 12.068 30.618 -39.123 1.00 40.78 360 LYS A O 1
#

pLDDT: mean 86.84, std 15.29, range [28.22, 98.75]

Foldseek 3Di:
DDDDDDDDDPPPVVQPVLLVVLCVLLVVVVQDDDPVLSVVLSVCVVVVHDPVVSNVSSVVNSPPPCDVVNVVVVVVVVVVLVVLVVVLVVLVVVLVVLVVVLVVLVVQLVVLVVVLVVLCVVVVDDPPDDDDDPSVVVNVVSVVSNVVSVVVSVVSVVVSLVSVLVSLVSVLVSVLVVPDPLVVLLVSVQVNLLSQAADDDDPPDADDALEQARFDDLPDDDDFQFWKQACDPNFGFTWTFHADDPPQWTWIAGSPDPVRDIDIGGSLRITTFRRHYYFCVRHVVSHADFQAWWFFDDRSHRTTATWGFHADDPGSSFFTFTWGQDPVDPVRTDGTDGGRSRGIYHDDDRDDDDPPPPPD

Radius of gyration: 31.43 Å; chains: 1; bounding box: 116×47×75 Å

Organism: Brugia malayi (NCBI:txid6279)

Sequence (360 aa):
MSFQQSGLKENIQLSKETTELIESLAVFLRVPLTPSQLLVCVELLQKGVSYRSLIDAIIRYSGKQLSERMRRSKRRRNSELDKDEEKLQIALQDIQKKMKSVIPLKKKVNESLSTLQELVDKNKLSIGCKLSGALRSRVLNLYENAKKACEVEATCVRNLLEDIEKLRKRKYELQRSNLVGRGELMQMLSQSARTAPLWIGPPDTHPPALVGAIPAFVSMSLKVGMEVAAFIDGIWMLAEVTSVFASSKYEVKDVDDEQKAKYIVRRSRMIPLPRWRADPLRDSHALFPVGAIVLALYPQTTCFYKGVIDQVPVTAADDYLVAFEDSAFPQGYSPPLPVPQRYVLTHKVPKVYKRRAIKK